Protein AF-A0A7I4XVU5-F1 (afdb_monomer_lite)

pLDDT: mean 70.01, std 24.87, range [27.97, 98.69]

Structure (mmCIF, N/CA/C/O backbone):
data_AF-A0A7I4XVU5-F1
#
_entry.id   AF-A0A7I4XVU5-F1
#
loop_
_atom_site.group_PDB
_atom_site.id
_atom_site.type_symbol
_atom_site.label_atom_id
_atom_site.label_alt_id
_atom_site.label_comp_id
_atom_site.label_asym_id
_atom_site.label_entity_id
_atom_site.label_seq_id
_atom_site.pdbx_PDB_ins_code
_atom_site.Cartn_x
_atom_site.Cartn_y
_atom_site.Cartn_z
_atom_site.occupancy
_atom_site.B_iso_or_equiv
_atom_site.auth_seq_id
_atom_site.auth_comp_id
_atom_site.auth_asym_id
_atom_site.auth_atom_id
_atom_site.pdbx_PDB_model_num
ATOM 1 N N . MET A 1 1 ? 62.962 7.520 -18.196 1.00 37.25 1 MET A N 1
ATOM 2 C CA . MET A 1 1 ? 64.037 8.355 -17.631 1.00 37.25 1 MET A CA 1
ATOM 3 C C . MET A 1 1 ? 63.350 9.643 -17.241 1.00 37.25 1 MET A C 1
ATOM 5 O O . MET A 1 1 ? 62.875 10.314 -18.140 1.00 37.25 1 MET A O 1
ATOM 9 N N . GLU A 1 2 ? 63.063 9.964 -15.989 1.00 40.59 2 GLU A N 1
ATOM 10 C CA . GLU A 1 2 ? 63.664 9.661 -14.678 1.00 40.59 2 GLU A CA 1
ATOM 11 C C . GLU A 1 2 ? 62.583 10.185 -13.684 1.00 40.59 2 GLU A C 1
ATOM 13 O O . GLU A 1 2 ? 61.967 11.211 -13.972 1.00 40.59 2 GLU A O 1
ATOM 18 N N . GLU A 1 3 ? 62.015 9.370 -12.785 1.00 42.06 3 GLU A N 1
ATOM 19 C CA . GLU A 1 3 ? 62.386 9.314 -11.348 1.00 42.06 3 GLU A CA 1
ATOM 20 C C . GLU A 1 3 ? 62.376 10.714 -10.664 1.00 42.06 3 GLU A C 1
ATOM 22 O O . GLU A 1 3 ? 62.874 11.686 -11.203 1.00 42.06 3 GLU A O 1
ATOM 27 N N . ASP A 1 4 ? 61.851 10.965 -9.464 1.00 43.41 4 ASP A N 1
ATOM 28 C CA . ASP A 1 4 ? 61.413 10.068 -8.415 1.00 43.41 4 ASP A CA 1
ATOM 29 C C . ASP A 1 4 ? 60.721 10.814 -7.255 1.00 43.41 4 ASP A C 1
ATOM 31 O O . ASP A 1 4 ? 60.744 12.035 -7.108 1.00 43.41 4 ASP A O 1
ATOM 35 N N . GLN A 1 5 ? 60.154 9.976 -6.400 1.00 45.53 5 GLN A N 1
ATOM 36 C CA . GLN A 1 5 ? 59.619 10.135 -5.051 1.00 45.53 5 GLN A CA 1
ATOM 37 C C . GLN A 1 5 ? 60.299 11.125 -4.071 1.00 45.53 5 GLN A C 1
ATOM 39 O O . GLN A 1 5 ? 61.514 11.168 -3.906 1.00 45.53 5 GLN A O 1
ATOM 44 N N . LYS A 1 6 ? 59.458 11.733 -3.219 1.00 55.31 6 LYS A N 1
ATOM 45 C CA . LYS A 1 6 ? 59.690 12.046 -1.783 1.00 55.31 6 LYS A CA 1
ATOM 46 C C . LYS A 1 6 ? 58.295 12.205 -1.155 1.00 55.31 6 LYS A C 1
ATOM 48 O O . LYS A 1 6 ? 57.572 13.107 -1.549 1.00 55.31 6 LYS A O 1
ATOM 53 N N . LYS A 1 7 ? 57.712 11.323 -0.333 1.00 50.50 7 LYS A N 1
ATOM 54 C CA . LYS A 1 7 ? 58.132 10.572 0.869 1.00 50.50 7 LYS A CA 1
ATOM 55 C C . LYS A 1 7 ? 58.662 11.463 1.999 1.00 50.50 7 LYS A C 1
ATOM 57 O O . LYS A 1 7 ? 59.757 12.000 1.880 1.00 50.50 7 LYS A O 1
ATOM 62 N N . MET A 1 8 ? 57.865 11.557 3.076 1.00 46.38 8 MET A N 1
ATOM 63 C CA . MET A 1 8 ? 58.191 11.433 4.521 1.00 46.38 8 MET A CA 1
ATOM 64 C C . MET A 1 8 ? 57.143 12.216 5.350 1.00 46.38 8 MET A C 1
ATOM 66 O O . MET A 1 8 ? 56.965 13.409 5.150 1.00 46.38 8 MET A O 1
ATOM 70 N N . ALA A 1 9 ? 56.268 11.520 6.089 1.00 43.00 9 ALA A N 1
ATOM 71 C CA . ALA A 1 9 ? 56.362 11.234 7.538 1.00 43.00 9 ALA A CA 1
ATOM 72 C C . ALA A 1 9 ? 55.744 12.371 8.393 1.00 43.00 9 ALA A C 1
ATOM 74 O O . ALA A 1 9 ? 56.263 13.473 8.425 1.00 43.00 9 ALA A O 1
ATOM 75 N N . ALA A 1 10 ? 54.517 12.236 8.907 1.00 44.56 10 ALA A N 1
ATOM 76 C CA . ALA A 1 10 ? 54.087 11.495 10.103 1.00 44.56 10 ALA A CA 1
ATOM 77 C C . ALA A 1 10 ? 54.040 12.352 11.394 1.00 44.56 10 ALA A C 1
ATOM 79 O O . ALA A 1 10 ? 55.056 12.874 11.833 1.00 44.56 10 ALA A O 1
ATOM 80 N N . LYS A 1 11 ? 52.864 12.286 12.051 1.00 39.69 11 LYS A N 1
ATOM 81 C CA . LYS A 1 11 ? 52.631 12.160 13.512 1.00 39.69 11 LYS A CA 1
ATOM 82 C C . LYS A 1 11 ? 52.180 13.399 14.332 1.00 39.69 11 LYS A C 1
ATOM 84 O O . LYS A 1 11 ? 52.970 14.265 14.666 1.00 39.69 11 LYS A O 1
ATOM 89 N N . ASN A 1 12 ? 50.887 13.351 14.695 1.00 43.44 12 ASN A N 1
ATOM 90 C CA . ASN A 1 12 ? 50.196 13.604 15.983 1.00 43.44 12 ASN A CA 1
ATOM 91 C C . ASN A 1 12 ? 50.717 14.634 17.007 1.00 43.44 12 ASN A C 1
ATOM 93 O O . ASN A 1 12 ? 51.814 14.463 17.524 1.00 43.44 12 ASN A O 1
ATOM 97 N N . GLN A 1 13 ? 49.812 15.507 17.480 1.00 40.56 13 GLN A N 1
ATOM 98 C CA . GLN A 1 13 ? 49.218 15.560 18.847 1.00 40.56 13 GLN A CA 1
ATOM 99 C C . GLN A 1 13 ? 48.282 16.792 18.924 1.00 40.56 13 GLN A C 1
ATOM 101 O O . GLN A 1 13 ? 48.615 17.846 18.399 1.00 40.56 13 GLN A O 1
ATOM 106 N N . GLU A 1 14 ? 46.986 16.630 19.218 1.00 36.94 14 GLU A N 1
ATOM 107 C CA . GLU A 1 14 ? 46.352 16.702 20.552 1.00 36.94 14 GLU A CA 1
ATOM 108 C C . GLU A 1 14 ? 46.500 18.085 21.216 1.00 36.94 14 GLU A C 1
ATOM 110 O O . GLU A 1 14 ? 47.618 18.497 21.479 1.00 36.94 14 GLU A O 1
ATOM 115 N N . GLU A 1 15 ? 45.380 18.791 21.469 1.00 37.44 15 GLU A N 1
ATOM 116 C CA . GLU A 1 15 ? 45.000 19.334 22.795 1.00 37.44 15 GLU A CA 1
ATOM 117 C C . GLU A 1 15 ? 43.914 20.456 22.729 1.00 37.44 15 GLU A C 1
ATOM 119 O O . GLU A 1 15 ? 44.120 21.538 22.194 1.00 37.44 15 GLU A O 1
ATOM 124 N N . LYS A 1 16 ? 42.747 20.153 23.331 1.00 42.22 16 LYS A N 1
ATOM 125 C CA . LYS A 1 16 ? 41.790 20.998 24.099 1.00 42.22 16 LYS A CA 1
ATOM 126 C C . LYS A 1 16 ? 41.258 22.339 23.532 1.00 42.22 16 LYS A C 1
ATOM 128 O O . LYS A 1 16 ? 41.980 23.316 23.432 1.00 42.22 16 LYS A O 1
ATOM 133 N N . ALA A 1 17 ? 39.919 22.473 23.469 1.00 43.03 17 ALA A N 1
ATOM 134 C CA . ALA A 1 17 ? 39.114 23.199 24.485 1.00 43.03 17 ALA A CA 1
ATOM 135 C C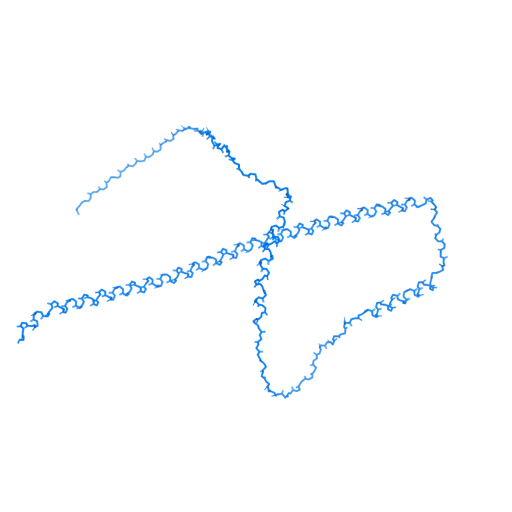 . ALA A 1 17 ? 37.677 23.590 24.028 1.00 43.03 17 ALA A C 1
ATOM 137 O O . ALA A 1 17 ? 37.495 24.435 23.165 1.00 43.03 17 ALA A O 1
ATOM 138 N N . LYS A 1 18 ? 36.687 23.044 24.759 1.00 52.19 18 LYS A N 1
ATOM 139 C CA . LYS A 1 18 ? 35.358 23.566 25.187 1.00 52.19 18 LYS A CA 1
ATOM 140 C C . LYS A 1 18 ? 34.277 24.058 24.179 1.00 52.19 18 LYS A C 1
ATOM 142 O O . LYS A 1 18 ? 34.565 24.769 23.224 1.00 52.19 18 LYS A O 1
ATOM 147 N N . PRO A 1 19 ? 32.979 23.786 24.474 1.00 47.16 19 PRO A N 1
ATOM 148 C CA . PRO A 1 19 ? 31.837 24.147 23.631 1.00 47.16 19 PRO A CA 1
ATOM 149 C C . PRO A 1 19 ? 31.295 25.556 23.940 1.00 47.16 19 PRO A C 1
ATOM 151 O O . PRO A 1 19 ? 31.133 25.929 25.105 1.00 47.16 19 PRO A O 1
ATOM 154 N N . LYS A 1 20 ? 30.926 26.324 22.907 1.00 50.25 20 LYS A N 1
ATOM 155 C CA . LYS A 1 20 ? 30.162 27.577 23.052 1.00 50.25 20 LYS A CA 1
ATOM 156 C C . LYS A 1 20 ? 28.663 27.318 22.871 1.00 50.25 20 LYS A C 1
ATOM 158 O O . LYS A 1 20 ? 28.213 26.934 21.799 1.00 50.25 20 LYS A O 1
ATOM 163 N N . LYS A 1 21 ? 27.900 27.563 23.941 1.00 52.94 21 LYS A N 1
ATOM 164 C CA . LYS A 1 21 ? 26.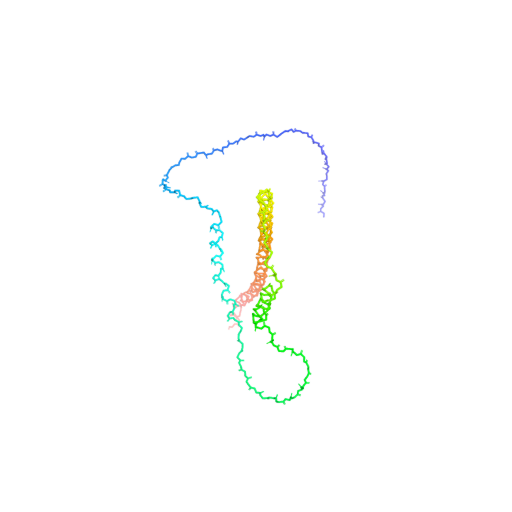438 27.740 23.943 1.00 52.94 21 LYS A CA 1
ATOM 165 C C . LYS A 1 21 ? 26.064 29.198 23.616 1.00 52.94 21 LYS A C 1
ATOM 167 O O . LYS A 1 21 ? 26.824 30.102 23.955 1.00 52.94 21 LYS A O 1
ATOM 172 N N . ARG A 1 22 ? 24.803 29.365 23.172 1.00 41.03 22 ARG A N 1
ATOM 173 C CA . ARG A 1 22 ? 23.979 30.595 23.007 1.00 41.03 22 ARG A CA 1
ATOM 174 C C . ARG A 1 22 ? 24.226 31.325 21.676 1.00 41.03 22 ARG A C 1
ATOM 176 O O . ARG A 1 22 ? 25.362 31.525 21.291 1.00 41.03 22 ARG A O 1
ATOM 183 N N . SER A 1 23 ? 23.208 31.717 20.911 1.00 38.19 23 SER A N 1
ATOM 184 C CA . SER A 1 23 ? 22.111 32.591 21.334 1.00 38.19 23 SER A CA 1
ATOM 185 C C . SER A 1 23 ? 20.917 32.559 20.369 1.00 38.19 23 SER A C 1
ATOM 187 O O . SER A 1 23 ? 21.077 32.474 19.157 1.00 38.19 23 SER A O 1
ATOM 189 N N . SER A 1 24 ? 19.739 32.711 20.963 1.00 38.72 24 SER A N 1
ATOM 190 C CA . SER A 1 24 ? 18.400 32.906 20.408 1.00 38.72 24 SER A CA 1
ATOM 191 C C . SER A 1 24 ? 18.214 34.178 19.567 1.00 38.72 24 SER A C 1
ATOM 193 O O . SER A 1 24 ? 18.708 35.240 19.948 1.00 38.72 24 SER A O 1
ATOM 195 N N . LYS A 1 25 ? 17.372 34.078 18.533 1.00 41.03 25 LYS A N 1
ATOM 196 C CA . LYS A 1 25 ? 16.423 35.097 18.026 1.00 41.03 25 LYS A CA 1
ATOM 197 C C . LYS A 1 25 ? 15.207 34.283 17.545 1.00 41.03 25 LYS A C 1
ATOM 199 O O . LYS A 1 25 ? 15.383 33.473 16.648 1.00 41.03 25 LYS A O 1
ATOM 204 N N . PHE A 1 26 ? 14.052 34.209 18.212 1.00 37.03 26 PHE A N 1
ATOM 205 C CA . PHE A 1 26 ? 13.079 35.257 18.553 1.00 37.03 26 PHE A CA 1
ATOM 206 C C . PHE A 1 26 ? 12.889 36.280 17.429 1.00 37.03 26 PHE A C 1
ATOM 208 O O . PHE A 1 26 ? 13.651 37.235 17.309 1.00 37.03 26 PHE A O 1
ATOM 215 N N . ILE A 1 27 ? 11.854 36.051 16.620 1.00 39.88 27 ILE A N 1
ATOM 216 C CA . ILE A 1 27 ? 11.105 37.102 15.936 1.00 39.88 27 ILE A CA 1
ATOM 217 C C . ILE A 1 27 ? 9.647 36.867 16.319 1.00 39.88 27 ILE A C 1
ATOM 219 O O . ILE A 1 27 ? 9.042 35.866 15.939 1.00 39.88 27 ILE A O 1
ATOM 223 N N . GLU A 1 28 ? 9.141 37.772 17.144 1.00 27.97 28 GLU A N 1
ATOM 224 C CA . GLU A 1 28 ? 7.759 37.855 17.584 1.00 27.97 28 GLU A CA 1
ATOM 225 C C . GLU A 1 28 ? 7.066 38.975 16.791 1.00 27.97 28 GLU A C 1
ATOM 227 O O . GLU A 1 28 ? 7.541 40.105 16.760 1.00 27.97 28 GLU A O 1
ATOM 232 N N . SER A 1 29 ? 5.984 38.577 16.118 1.00 37.97 29 SER A N 1
ATOM 233 C CA . SER A 1 29 ? 4.694 39.247 15.884 1.00 37.97 29 SER A CA 1
ATOM 234 C C . SER A 1 29 ? 4.587 40.732 15.507 1.00 37.97 29 SER A C 1
ATOM 236 O O . SER A 1 29 ? 5.056 41.627 16.197 1.00 37.97 29 SER A O 1
ATOM 238 N N . THR A 1 30 ? 3.722 41.002 14.521 1.00 33.50 30 THR A N 1
ATOM 239 C CA . THR A 1 30 ? 2.413 41.693 14.693 1.00 33.50 30 THR A CA 1
ATOM 240 C C . THR A 1 30 ? 1.636 41.616 13.361 1.00 33.50 30 THR A C 1
ATOM 242 O O . THR A 1 30 ? 2.202 41.892 12.312 1.00 33.50 30 THR A O 1
ATOM 245 N N . SER A 1 31 ? 0.499 40.901 13.308 1.00 39.53 31 SER A N 1
ATOM 246 C CA . SER A 1 31 ? -0.904 41.360 13.493 1.00 39.53 31 SER A CA 1
ATOM 247 C C . SER A 1 31 ? -1.444 42.130 12.259 1.00 39.53 31 SER A C 1
ATOM 249 O O . SER A 1 31 ? -0.707 42.859 11.620 1.00 39.53 31 SER A O 1
ATOM 251 N N . ALA A 1 32 ? -2.688 42.027 11.781 1.00 33.38 32 ALA A N 1
ATOM 252 C CA . ALA A 1 32 ? -3.920 41.438 12.281 1.00 33.38 32 ALA A CA 1
ATOM 253 C C . ALA A 1 32 ? -4.902 41.208 11.107 1.00 33.38 32 ALA A C 1
ATOM 255 O O . ALA A 1 32 ? -5.059 42.075 10.252 1.00 33.38 32 ALA A O 1
ATOM 256 N N . ALA A 1 33 ? -5.656 40.107 11.124 1.00 32.72 33 ALA A N 1
ATOM 257 C CA . ALA A 1 33 ? -6.954 40.028 10.455 1.00 32.72 33 ALA A CA 1
ATOM 258 C C . ALA A 1 33 ? -7.914 39.233 11.347 1.00 32.72 33 ALA A C 1
ATOM 260 O O . ALA A 1 33 ? -7.830 38.014 11.472 1.00 32.72 33 ALA A O 1
ATOM 261 N N . LYS A 1 34 ? -8.800 39.972 12.017 1.00 46.31 34 LYS A N 1
ATOM 262 C CA . LYS A 1 34 ? -9.917 39.464 12.816 1.00 46.31 34 LYS A CA 1
ATOM 263 C C . LYS A 1 34 ? -10.831 38.590 11.955 1.00 46.31 34 LYS A C 1
ATOM 265 O O . LYS A 1 34 ? -11.438 39.121 11.030 1.00 46.31 34 LYS A O 1
ATOM 270 N N . ARG A 1 35 ? -11.050 37.332 12.348 1.00 37.22 35 ARG A N 1
ATOM 271 C CA . ARG A 1 35 ? -12.376 36.692 12.299 1.00 37.22 35 ARG A CA 1
ATOM 272 C C . ARG A 1 35 ? -12.551 35.787 13.513 1.00 37.22 35 ARG A C 1
ATOM 274 O O . ARG A 1 35 ? -11.931 34.742 13.640 1.00 37.22 35 ARG A O 1
ATOM 281 N N . THR A 1 36 ? -13.399 36.260 14.408 1.00 40.44 36 THR A N 1
ATOM 282 C CA . THR A 1 36 ? -14.110 35.512 15.436 1.00 40.44 36 THR A CA 1
ATOM 283 C C . THR A 1 36 ? -14.983 34.440 14.787 1.00 40.44 36 THR A C 1
ATOM 285 O O . THR A 1 36 ? -15.871 34.784 14.010 1.00 40.44 36 THR A O 1
ATOM 288 N N . ARG A 1 37 ? -14.782 33.170 15.143 1.00 37.28 37 ARG A N 1
ATOM 289 C CA . ARG A 1 37 ? -15.872 32.259 15.523 1.00 37.28 37 ARG A CA 1
ATOM 290 C C . ARG A 1 37 ? -15.273 31.017 16.173 1.00 37.28 37 ARG A C 1
ATOM 292 O O . ARG A 1 37 ? -14.399 30.379 15.599 1.00 37.28 37 ARG A O 1
ATOM 299 N N . GLU A 1 38 ? -15.721 30.748 17.388 1.00 48.34 38 GLU A N 1
ATOM 300 C CA . GLU A 1 38 ? -15.476 29.509 18.110 1.00 48.34 38 GLU A CA 1
ATOM 301 C C . GLU A 1 38 ? -15.948 28.322 17.268 1.00 48.34 38 GLU A C 1
ATOM 303 O O . GLU A 1 38 ? -17.069 28.356 16.764 1.00 48.34 38 GLU A O 1
ATOM 308 N N . ASP A 1 39 ? -15.116 27.292 17.133 1.00 40.78 39 ASP A N 1
ATOM 309 C CA . ASP A 1 39 ? -15.611 25.920 17.184 1.00 40.78 39 ASP A CA 1
ATOM 310 C C . ASP A 1 39 ? -14.461 24.969 17.535 1.00 40.78 39 ASP A C 1
ATOM 312 O O . ASP A 1 39 ? -13.401 24.974 16.901 1.00 40.78 39 ASP A O 1
ATOM 316 N N . GLY A 1 40 ? -14.659 24.180 18.587 1.00 41.94 40 GLY A N 1
ATOM 317 C CA . GLY A 1 40 ? -13.724 23.168 19.065 1.00 41.94 40 GLY A CA 1
ATOM 318 C C . GLY A 1 40 ? -13.700 21.972 18.120 1.00 41.94 40 GLY A C 1
ATOM 319 O O . GLY A 1 40 ? -14.243 20.915 18.433 1.00 41.94 40 GLY A O 1
ATOM 320 N N . GLY A 1 41 ? -13.071 22.143 16.957 1.00 40.91 41 GLY A N 1
ATOM 321 C CA . GLY A 1 41 ? -12.920 21.107 15.942 1.00 40.91 41 GLY A CA 1
ATOM 322 C C . GLY A 1 41 ? -12.074 19.941 16.450 1.00 40.91 41 GLY A C 1
ATOM 323 O O . GLY A 1 41 ? -10.846 19.992 16.440 1.00 40.91 41 GLY A O 1
ATOM 324 N N . ASN A 1 42 ? -12.750 18.884 16.894 1.00 53.38 42 ASN A N 1
ATOM 325 C CA . ASN A 1 42 ? -12.155 17.618 17.300 1.00 53.38 42 ASN A CA 1
ATOM 326 C C . ASN A 1 42 ? -11.313 17.035 16.135 1.00 53.38 42 ASN A C 1
ATOM 328 O O . ASN A 1 42 ? -11.857 16.861 15.038 1.00 53.38 42 ASN A O 1
ATOM 332 N N . PRO A 1 43 ? -10.020 16.700 16.327 1.00 52.03 43 PRO A N 1
ATOM 333 C CA . PRO A 1 43 ? -9.134 16.193 15.266 1.00 52.03 43 PRO A CA 1
ATOM 334 C C . PRO A 1 43 ? -9.640 14.919 14.561 1.00 52.03 43 PRO A C 1
ATOM 336 O O . PRO A 1 43 ? -9.197 14.609 13.455 1.00 52.03 43 PRO A O 1
ATOM 339 N N . LEU A 1 44 ? -10.620 14.220 15.143 1.00 55.56 44 LEU A N 1
ATOM 340 C CA . LEU A 1 44 ? -11.279 13.056 14.543 1.00 55.56 44 LEU A CA 1
ATOM 341 C C . LEU A 1 44 ? -12.148 13.385 13.313 1.00 55.56 44 LEU A C 1
ATOM 343 O O . LEU A 1 44 ? -12.278 12.541 12.427 1.00 55.56 44 LEU A O 1
ATOM 347 N N . GLN A 1 45 ? -12.705 14.598 13.192 1.00 52.03 45 GLN A N 1
ATOM 348 C CA . GLN A 1 45 ? -13.539 14.948 12.027 1.00 52.03 45 GLN A CA 1
ATOM 349 C C . GLN A 1 45 ? -12.730 15.099 10.732 1.00 52.03 45 GLN A C 1
ATOM 351 O O . GLN A 1 45 ? -13.236 14.803 9.650 1.00 52.03 45 GLN A O 1
ATOM 356 N N . LEU A 1 46 ? -11.467 15.523 10.825 1.00 54.12 46 LEU A N 1
ATOM 357 C CA . LEU A 1 46 ? -10.606 15.672 9.649 1.00 54.12 46 LEU A CA 1
ATOM 358 C C . LEU A 1 46 ? -10.152 14.313 9.093 1.00 54.12 46 LEU A C 1
ATOM 360 O O . LEU A 1 46 ? -9.982 14.187 7.883 1.00 54.12 46 LEU A O 1
ATOM 364 N N . GLN A 1 47 ? -10.021 13.285 9.940 1.00 55.66 47 GLN A N 1
ATOM 365 C CA . GLN A 1 47 ? -9.673 11.931 9.491 1.00 55.66 47 GLN A CA 1
ATOM 366 C C . GLN A 1 47 ? -10.843 11.211 8.809 1.00 55.66 47 GLN A C 1
ATOM 368 O O . GLN A 1 47 ? -10.630 10.542 7.799 1.00 55.66 47 GLN A O 1
ATOM 373 N N . LEU A 1 48 ? -12.079 11.395 9.291 1.00 53.03 48 LEU A N 1
ATOM 374 C CA . LEU A 1 48 ? -13.269 10.801 8.665 1.00 53.03 48 LEU A CA 1
ATOM 375 C C . LEU A 1 48 ? -13.517 11.353 7.255 1.00 53.03 48 LEU A C 1
ATOM 377 O O . LEU A 1 48 ? -13.826 10.594 6.339 1.00 53.03 48 LEU A O 1
ATOM 381 N N . ARG A 1 49 ? -13.270 12.651 7.045 1.00 50.00 49 ARG A N 1
ATOM 382 C CA . ARG A 1 49 ? -13.429 13.283 5.727 1.00 50.00 49 ARG A CA 1
ATOM 383 C C . ARG A 1 49 ? -12.424 12.773 4.688 1.00 50.00 49 ARG A C 1
ATOM 385 O O . ARG A 1 49 ? -12.754 12.700 3.510 1.00 50.00 49 ARG A O 1
ATOM 392 N N . SER A 1 50 ? -11.219 12.386 5.110 1.00 52.16 50 SER A N 1
ATOM 393 C CA . SER A 1 50 ? -10.243 11.737 4.220 1.00 52.16 50 SER A CA 1
ATOM 394 C C . SER A 1 50 ? -10.639 10.304 3.851 1.00 52.16 50 SER A C 1
ATOM 396 O O . SER A 1 50 ? -10.277 9.837 2.772 1.00 52.16 50 SER A O 1
ATOM 398 N N . LEU A 1 51 ? -11.406 9.612 4.702 1.00 47.12 51 LEU A N 1
ATOM 399 C CA . LEU A 1 51 ? -11.918 8.271 4.406 1.00 47.12 51 LEU A CA 1
ATOM 400 C C . LEU A 1 51 ? -13.032 8.300 3.345 1.00 47.12 51 LEU A C 1
ATOM 402 O O . LEU A 1 51 ? -13.053 7.449 2.456 1.00 47.12 51 LEU A O 1
ATOM 406 N N . GLU A 1 52 ? -13.912 9.303 3.392 1.00 48.12 52 GLU A N 1
ATOM 407 C CA . GLU A 1 52 ? -15.013 9.469 2.426 1.00 48.12 52 GLU A CA 1
ATOM 408 C C . GLU A 1 52 ? -14.508 9.767 1.005 1.00 48.12 52 GLU A C 1
ATOM 410 O O . GLU A 1 52 ? -15.078 9.287 0.027 1.00 48.12 52 GLU A O 1
ATOM 415 N N . VAL A 1 53 ? -13.384 10.481 0.871 1.00 52.19 53 VAL A N 1
ATOM 416 C CA . VAL A 1 53 ? -12.757 10.746 -0.439 1.00 52.19 53 VAL A CA 1
ATOM 417 C C . VAL A 1 53 ? -12.122 9.479 -1.039 1.00 52.19 53 VAL A C 1
ATOM 419 O O . VAL A 1 53 ? -12.005 9.369 -2.257 1.00 52.19 53 VAL A O 1
ATOM 422 N N . SER A 1 54 ? -11.772 8.485 -0.214 1.00 48.16 54 SER A N 1
ATOM 423 C CA . SER A 1 54 ? -11.191 7.211 -0.668 1.00 48.16 54 SER A CA 1
ATOM 424 C C . SER A 1 54 ? -12.248 6.159 -1.052 1.00 48.16 54 SER A C 1
ATOM 426 O O . SER A 1 54 ? -12.005 5.317 -1.919 1.00 48.16 54 SER A O 1
ATOM 428 N N . GLN A 1 55 ? -13.461 6.229 -0.483 1.00 47.59 55 GLN A N 1
ATOM 429 C CA . GLN A 1 55 ? -14.551 5.296 -0.810 1.00 47.59 55 GLN A CA 1
ATOM 430 C C . GLN A 1 55 ? -15.059 5.420 -2.256 1.00 47.59 55 GLN A C 1
ATOM 432 O O . GLN A 1 55 ? -15.433 4.407 -2.844 1.00 47.59 55 GLN A O 1
ATOM 437 N N . GLY A 1 56 ? -14.969 6.601 -2.878 1.00 40.66 56 GLY A N 1
ATOM 438 C CA . GLY A 1 56 ? -15.344 6.789 -4.288 1.00 40.66 56 GLY A CA 1
ATOM 439 C C . GLY A 1 56 ? -14.438 6.072 -5.306 1.00 40.66 56 GLY A C 1
ATOM 440 O O . GLY A 1 56 ? -14.778 6.004 -6.483 1.00 40.66 56 GLY A O 1
ATOM 441 N N . SER A 1 57 ? -13.290 5.529 -4.882 1.00 48.00 57 SER A N 1
ATOM 442 C CA . SER A 1 57 ? -12.324 4.849 -5.764 1.00 48.00 57 SER A CA 1
ATOM 443 C C . SER A 1 57 ? -12.535 3.325 -5.839 1.00 48.00 57 SER A C 1
ATOM 445 O O . SER A 1 57 ? -12.175 2.678 -6.822 1.00 48.00 57 SER A O 1
ATOM 447 N N . LEU A 1 58 ? -13.168 2.726 -4.823 1.00 47.50 58 LEU A N 1
ATOM 448 C CA . LEU A 1 58 ? -13.307 1.266 -4.698 1.00 47.50 58 LEU A CA 1
ATOM 449 C C . LEU A 1 58 ? -14.483 0.680 -5.494 1.00 47.50 58 LEU A C 1
ATOM 451 O O . LEU A 1 58 ? -14.463 -0.498 -5.853 1.00 47.50 58 LEU A O 1
ATOM 455 N N . GLU A 1 59 ? -15.476 1.498 -5.843 1.00 46.47 59 GLU A N 1
ATOM 456 C CA . GLU A 1 59 ? -16.646 1.076 -6.627 1.00 46.47 59 GLU A CA 1
ATOM 457 C C . GLU A 1 59 ? -16.291 0.729 -8.087 1.00 46.47 59 GLU A C 1
ATOM 459 O O . GLU A 1 59 ? -17.000 -0.040 -8.740 1.00 46.47 59 GLU A O 1
ATOM 464 N N . GLY A 1 60 ? -15.151 1.220 -8.591 1.00 44.69 60 GLY A N 1
ATOM 465 C CA . GLY A 1 60 ? -14.648 0.917 -9.933 1.00 44.69 60 GLY A CA 1
ATOM 466 C C . GLY A 1 60 ? -14.027 -0.477 -10.087 1.00 44.69 60 GLY A C 1
ATOM 467 O O . GLY A 1 60 ? -13.980 -0.999 -11.200 1.00 44.69 60 GLY A O 1
ATOM 468 N N . LEU A 1 61 ? -13.586 -1.117 -8.995 1.00 41.97 61 LEU A N 1
ATOM 469 C CA . LEU A 1 61 ? -12.827 -2.374 -9.068 1.00 41.97 61 LEU A CA 1
ATOM 470 C C . LEU A 1 61 ? -13.708 -3.637 -9.090 1.00 41.97 61 LEU A C 1
ATOM 472 O O . LEU A 1 61 ? -13.255 -4.700 -9.506 1.00 41.97 61 LEU A O 1
ATOM 476 N N . LEU A 1 62 ? -14.976 -3.532 -8.678 1.00 46.00 62 LEU A N 1
ATOM 477 C CA . LEU A 1 62 ? -15.909 -4.669 -8.612 1.00 46.00 62 LEU A CA 1
ATOM 478 C C . LEU A 1 62 ? -16.741 -4.868 -9.893 1.00 46.00 62 LEU A C 1
ATOM 480 O O . LEU A 1 62 ? -17.529 -5.807 -9.971 1.00 46.00 62 LEU A O 1
ATOM 484 N N . ARG A 1 63 ? -16.562 -4.024 -10.921 1.00 46.12 63 ARG A N 1
ATOM 485 C CA . ARG A 1 63 ? -17.358 -4.056 -12.166 1.00 46.12 63 ARG A CA 1
ATOM 486 C C . ARG A 1 63 ? -16.661 -4.750 -13.351 1.00 46.12 63 ARG A C 1
ATOM 488 O O . ARG A 1 63 ? -17.138 -4.664 -14.476 1.00 46.12 63 ARG A O 1
ATOM 495 N N . ALA A 1 64 ? -15.555 -5.459 -13.127 1.00 42.81 64 ALA A N 1
ATOM 496 C CA . ALA A 1 64 ? -14.788 -6.106 -14.196 1.00 42.81 64 ALA A CA 1
ATOM 497 C C . ALA A 1 64 ? -14.633 -7.621 -13.983 1.00 42.81 64 ALA A C 1
ATOM 499 O O . ALA A 1 64 ? -13.519 -8.128 -13.880 1.00 42.81 64 ALA A O 1
ATOM 500 N N . ARG A 1 65 ? -15.746 -8.368 -13.919 1.00 38.62 65 ARG A N 1
ATOM 501 C CA . ARG A 1 65 ? -15.719 -9.820 -14.173 1.00 38.62 65 ARG A CA 1
ATOM 502 C C . ARG A 1 65 ? -17.099 -10.380 -14.536 1.00 38.62 65 ARG A C 1
ATOM 504 O O . ARG A 1 65 ? -17.809 -10.890 -13.684 1.00 38.62 65 ARG A O 1
ATOM 511 N N . ASN A 1 66 ? -17.442 -10.309 -15.817 1.00 40.69 66 ASN A N 1
ATOM 512 C CA . ASN A 1 66 ? -18.429 -11.182 -16.455 1.00 40.69 66 ASN A CA 1
ATOM 513 C C . ASN A 1 66 ? -17.824 -11.667 -17.777 1.00 40.69 66 ASN A C 1
ATOM 515 O O . ASN A 1 66 ? -17.464 -10.821 -18.595 1.00 40.69 66 ASN A O 1
ATOM 519 N N . PRO A 1 67 ? -17.712 -12.982 -18.009 1.00 45.34 67 PRO A N 1
ATOM 520 C CA . PRO A 1 67 ? -17.721 -13.533 -19.349 1.00 45.34 67 PRO A CA 1
ATOM 521 C C . PRO A 1 67 ? -19.075 -14.195 -19.640 1.00 45.34 67 PRO A C 1
ATOM 523 O O . PRO A 1 67 ? -19.662 -14.860 -18.787 1.00 45.34 67 PRO A O 1
ATOM 526 N N . GLU A 1 68 ? -19.547 -13.936 -20.852 1.00 39.84 68 GLU A N 1
ATOM 527 C CA . GLU A 1 68 ? -20.815 -14.349 -21.444 1.00 39.84 68 GLU A CA 1
ATOM 528 C C . GLU A 1 68 ? -20.991 -15.872 -21.553 1.00 39.84 68 GLU A C 1
ATOM 530 O O . GLU A 1 68 ? -20.038 -16.652 -21.579 1.00 39.84 68 GLU A O 1
ATOM 535 N N . GLU A 1 69 ? -22.263 -16.256 -21.625 1.00 40.84 69 GLU A N 1
ATOM 536 C CA . GLU A 1 69 ? -22.793 -17.588 -21.887 1.00 40.84 69 GLU A CA 1
ATOM 537 C C . GLU A 1 69 ? -22.404 -18.093 -23.286 1.00 40.84 69 GLU A C 1
ATOM 539 O O . GLU A 1 69 ? -22.538 -17.366 -24.268 1.00 40.84 69 GLU A O 1
ATOM 544 N N . ASP A 1 70 ? -22.049 -19.376 -23.405 1.00 37.88 70 ASP A N 1
ATOM 545 C CA . ASP A 1 70 ? -22.292 -20.117 -24.645 1.00 37.88 70 ASP A CA 1
ATOM 546 C C . ASP A 1 70 ? -22.741 -21.553 -24.326 1.00 37.88 70 ASP A C 1
ATOM 548 O O . ASP A 1 70 ? -22.122 -22.294 -23.555 1.00 37.88 70 ASP A O 1
ATOM 552 N N . HIS A 1 71 ? -23.892 -21.926 -24.878 1.00 40.97 71 HIS A N 1
ATOM 553 C CA . HIS A 1 71 ? -24.552 -23.209 -24.672 1.00 40.97 71 HIS A CA 1
ATOM 554 C C . HIS A 1 71 ? -24.036 -24.247 -25.671 1.00 40.97 71 HIS A C 1
ATOM 556 O O . HIS A 1 71 ? -24.125 -24.016 -26.874 1.00 40.97 71 HIS A O 1
ATOM 562 N N . ARG A 1 72 ? -23.696 -25.465 -25.212 1.00 39.59 72 ARG A N 1
ATOM 563 C CA . ARG A 1 72 ? -24.042 -26.717 -25.927 1.00 39.59 72 ARG A CA 1
ATOM 564 C C . ARG A 1 72 ? -23.824 -27.994 -25.098 1.00 39.59 72 ARG A C 1
ATOM 566 O O . ARG A 1 72 ? -22.710 -28.397 -24.807 1.00 39.59 72 ARG A O 1
ATOM 573 N N . VAL A 1 73 ? -24.959 -28.619 -24.773 1.00 40.44 73 VAL A N 1
ATOM 574 C CA . VAL A 1 73 ? -25.302 -30.056 -24.860 1.00 40.44 73 VAL A CA 1
ATOM 575 C C . VAL A 1 73 ? -24.194 -31.093 -24.597 1.00 40.44 73 VAL A C 1
ATOM 577 O O . VAL A 1 73 ? -23.348 -31.348 -25.446 1.00 40.44 73 VAL A O 1
ATOM 580 N N . GLY A 1 74 ? -24.348 -31.846 -23.502 1.00 34.22 74 GLY A N 1
ATOM 581 C CA . GLY A 1 74 ? -23.647 -33.113 -23.273 1.00 34.22 74 GLY A CA 1
ATOM 582 C C . GLY A 1 74 ? -24.180 -33.864 -22.051 1.00 34.22 74 GLY A C 1
ATOM 583 O O . GLY A 1 74 ? -23.734 -33.641 -20.933 1.00 34.22 74 GLY A O 1
ATOM 584 N N . LYS A 1 75 ? -25.160 -34.751 -22.261 1.00 42.62 75 LYS A N 1
ATOM 585 C CA . LYS A 1 75 ? -25.606 -35.758 -21.282 1.00 42.62 75 LYS A CA 1
ATOM 586 C C . LYS A 1 75 ? -24.467 -36.744 -20.999 1.00 42.62 75 LYS A C 1
ATOM 588 O O . LYS A 1 75 ? -24.064 -37.408 -21.941 1.00 42.62 75 LYS A O 1
ATOM 593 N N . THR A 1 76 ? -24.122 -36.967 -19.728 1.00 38.59 76 THR A N 1
ATOM 594 C CA . THR A 1 76 ? -23.923 -38.316 -19.150 1.00 38.59 76 THR A CA 1
ATOM 595 C C . THR A 1 76 ? -23.893 -38.271 -17.618 1.00 38.59 76 THR A C 1
ATOM 597 O O . THR A 1 76 ? -23.011 -37.682 -17.008 1.00 38.59 76 THR A O 1
ATOM 600 N N . ARG A 1 77 ? -24.900 -38.932 -17.042 1.00 40.19 77 ARG A N 1
ATOM 601 C CA . ARG A 1 77 ? -24.960 -39.684 -15.779 1.00 40.19 77 ARG A CA 1
ATOM 602 C C . ARG A 1 77 ? -23.635 -39.888 -15.015 1.00 40.19 77 ARG A C 1
ATOM 604 O O . ARG A 1 77 ? -22.749 -40.567 -15.517 1.00 40.19 77 ARG A O 1
ATOM 611 N N . SER A 1 78 ? -23.609 -39.477 -13.746 1.00 35.19 78 SER A N 1
ATOM 612 C CA . SER A 1 78 ? -23.042 -40.280 -12.651 1.00 35.19 78 SER A CA 1
ATOM 613 C C . SER A 1 78 ? -23.683 -39.864 -11.328 1.00 35.19 78 SER A C 1
ATOM 615 O O . SER A 1 78 ? -23.663 -38.696 -10.951 1.00 35.19 78 SER A O 1
ATOM 617 N N . GLU A 1 79 ? -24.305 -40.836 -10.671 1.00 40.34 79 GLU A N 1
ATOM 618 C CA . GLU A 1 79 ? -24.984 -40.726 -9.384 1.00 40.34 79 GLU A CA 1
ATOM 619 C C . GLU A 1 79 ? -23.977 -40.792 -8.222 1.00 40.34 79 GLU A C 1
ATOM 621 O O . GLU A 1 79 ? -22.977 -41.498 -8.318 1.00 40.34 79 GLU A O 1
ATOM 626 N N . HIS A 1 80 ? -24.336 -40.112 -7.124 1.00 37.09 80 HIS A N 1
ATOM 627 C CA . HIS A 1 80 ? -23.842 -40.248 -5.740 1.00 37.09 80 HIS A CA 1
ATOM 628 C C . HIS A 1 80 ? -22.378 -39.814 -5.490 1.00 37.09 80 HIS A C 1
ATOM 630 O O . HIS A 1 80 ? -21.454 -40.282 -6.129 1.00 37.09 80 HIS A O 1
ATOM 636 N N . SER A 1 81 ? -22.063 -38.909 -4.559 1.00 36.88 81 SER A N 1
ATOM 637 C CA . SER A 1 81 ? -22.563 -38.828 -3.183 1.00 36.88 81 SER A CA 1
ATOM 638 C C . SER A 1 81 ? -22.279 -37.463 -2.527 1.00 36.88 81 SER A C 1
ATOM 640 O O . SER A 1 81 ? -21.144 -36.994 -2.558 1.00 36.88 81 SER A O 1
ATOM 642 N N . GLY A 1 82 ? -23.269 -36.918 -1.808 1.00 34.94 82 GLY A N 1
ATOM 643 C CA . GLY A 1 82 ? -23.011 -36.315 -0.493 1.00 34.94 82 GLY A CA 1
ATOM 644 C C . GLY A 1 82 ? -22.905 -34.792 -0.358 1.00 34.94 82 GLY A C 1
ATOM 645 O O . GLY A 1 82 ? -22.056 -34.336 0.398 1.00 34.94 82 GLY A O 1
ATOM 646 N N . GLN A 1 83 ? -23.775 -34.000 -0.989 1.00 37.03 83 GLN A N 1
ATOM 647 C CA . GLN A 1 83 ? -24.116 -32.674 -0.446 1.00 37.03 83 GLN A CA 1
ATOM 648 C C . GLN A 1 83 ? -25.416 -32.791 0.361 1.00 37.03 83 GLN A C 1
ATOM 650 O O . GLN A 1 83 ? -26.425 -33.202 -0.217 1.00 37.03 83 GLN A O 1
ATOM 655 N N . PRO A 1 84 ? -25.446 -32.449 1.663 1.00 46.09 84 PRO A N 1
ATOM 656 C CA . PRO A 1 84 ? -26.716 -32.247 2.339 1.00 46.09 84 PRO A CA 1
ATOM 657 C C . PRO A 1 84 ? -27.370 -30.968 1.786 1.00 46.09 84 PRO A C 1
ATOM 659 O O . PRO A 1 84 ? -26.678 -29.961 1.590 1.00 46.09 84 PRO A O 1
ATOM 662 N N . PRO A 1 85 ? -28.681 -30.989 1.494 1.00 43.03 85 PRO A N 1
ATOM 663 C CA . PRO A 1 85 ? -29.394 -29.804 1.059 1.00 43.03 85 PRO A CA 1
ATOM 664 C C . PRO A 1 85 ? -29.518 -28.815 2.219 1.00 43.03 85 PRO A C 1
ATOM 666 O O . PRO A 1 85 ? -29.542 -29.180 3.392 1.00 43.03 85 PRO A O 1
ATOM 669 N N . ALA A 1 86 ? -29.588 -27.543 1.850 1.00 51.75 86 ALA A N 1
ATOM 670 C CA . ALA A 1 86 ? -29.769 -26.409 2.733 1.00 51.75 86 ALA A CA 1
ATOM 671 C C . ALA A 1 86 ? -31.050 -26.528 3.585 1.00 51.75 86 ALA A C 1
ATOM 673 O O . ALA A 1 86 ? -32.114 -26.067 3.183 1.00 51.75 86 ALA A O 1
ATOM 674 N N . GLU A 1 87 ? -30.934 -27.084 4.786 1.00 49.16 87 GLU A N 1
ATOM 675 C CA . GLU A 1 87 ? -31.955 -27.023 5.834 1.00 49.16 87 GLU A CA 1
ATOM 676 C C . GLU A 1 87 ? -31.388 -26.304 7.056 1.00 49.16 87 GLU A C 1
ATOM 678 O O . GLU A 1 87 ? -31.097 -26.930 8.060 1.00 49.16 87 GLU A O 1
ATOM 683 N N . ASP A 1 88 ? -31.191 -24.988 6.981 1.00 44.66 88 ASP A N 1
ATOM 684 C CA . ASP A 1 88 ? -31.017 -24.180 8.204 1.00 44.66 88 ASP A CA 1
ATOM 685 C C . ASP A 1 88 ? -31.401 -22.706 8.004 1.00 44.66 88 ASP A C 1
ATOM 687 O O . ASP A 1 88 ? -30.959 -21.7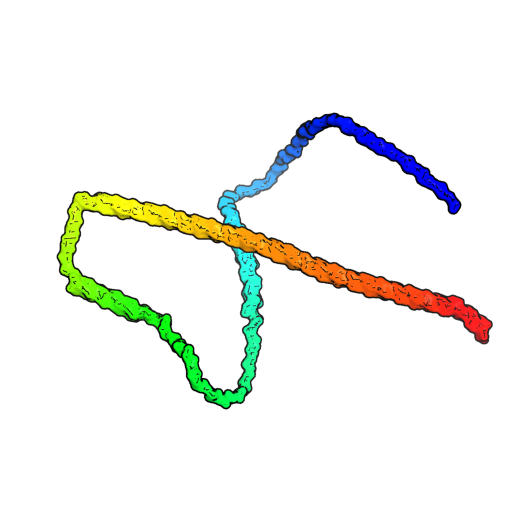95 8.704 1.00 44.66 88 ASP A O 1
ATOM 691 N N . ARG A 1 89 ? -32.296 -22.440 7.047 1.00 50.56 89 ARG A N 1
ATOM 692 C CA . ARG A 1 89 ? -32.997 -21.157 6.991 1.00 50.56 89 ARG A CA 1
ATOM 693 C C . ARG A 1 89 ? -34.257 -21.273 7.847 1.00 50.56 89 ARG A C 1
ATOM 695 O O . ARG A 1 89 ? -35.230 -21.894 7.438 1.00 50.56 89 ARG A O 1
ATOM 702 N N . TYR A 1 90 ? -34.202 -20.632 9.016 1.00 52.91 90 TYR A N 1
ATOM 703 C CA . TYR A 1 90 ? -35.298 -20.358 9.959 1.00 52.91 90 TYR A CA 1
ATOM 704 C C . TYR A 1 90 ? -35.634 -21.466 10.974 1.00 52.91 90 TYR A C 1
ATOM 706 O O . TYR A 1 90 ? -36.740 -21.996 11.028 1.00 52.91 90 TYR A O 1
ATOM 714 N N . SER A 1 91 ? -34.705 -21.714 11.904 1.00 60.16 91 SER A N 1
ATOM 715 C CA . SER A 1 91 ? -34.961 -22.458 13.150 1.00 60.16 91 SER A CA 1
ATOM 716 C C . SER A 1 91 ? -35.827 -21.699 14.175 1.00 60.16 91 SER A C 1
ATOM 718 O O . SER A 1 91 ? -36.077 -22.230 15.260 1.00 60.16 91 SER A O 1
ATOM 720 N N . TYR A 1 92 ? -36.345 -20.508 13.835 1.00 56.66 92 TYR A N 1
ATOM 721 C CA . TYR A 1 92 ? -37.268 -19.731 14.674 1.00 56.66 92 TYR A CA 1
ATOM 722 C C . TYR A 1 92 ? -38.437 -20.584 15.172 1.00 56.66 92 TYR A C 1
ATOM 724 O O . TYR A 1 92 ? -38.704 -20.586 16.365 1.00 56.66 92 TYR A O 1
ATOM 732 N N . GLY A 1 93 ? -39.030 -21.430 14.323 1.00 63.38 93 GLY A N 1
ATOM 733 C CA . GLY A 1 93 ? -40.129 -22.307 14.743 1.00 63.38 93 GLY A CA 1
ATOM 734 C C . GLY A 1 93 ? -39.739 -23.361 15.792 1.00 63.38 93 GLY A C 1
ATOM 735 O O . GLY A 1 93 ? -40.561 -23.724 16.630 1.00 63.38 93 GLY A O 1
ATOM 736 N N . LYS A 1 94 ? -38.485 -23.844 15.801 1.00 69.88 94 LYS A N 1
ATOM 737 C CA . LYS A 1 94 ? -37.992 -24.781 16.833 1.00 69.88 94 LYS A CA 1
ATOM 738 C C . LYS A 1 94 ? -37.717 -24.055 18.152 1.00 69.88 94 LYS A C 1
ATOM 740 O O . LYS A 1 94 ? -38.013 -24.601 19.211 1.00 69.88 94 LYS A O 1
ATOM 745 N N . ILE A 1 95 ? -37.188 -22.833 18.085 1.00 72.25 95 ILE A N 1
ATOM 746 C CA . ILE A 1 95 ? -36.910 -21.996 19.259 1.00 72.25 95 ILE A CA 1
ATOM 747 C C . ILE A 1 95 ? -38.222 -21.505 19.880 1.00 72.25 95 ILE A C 1
ATOM 749 O O . ILE A 1 95 ? -38.421 -21.662 21.077 1.00 72.25 95 ILE A O 1
ATOM 753 N N . GLU A 1 96 ? -39.155 -21.005 19.073 1.00 72.06 96 GLU A N 1
ATOM 754 C CA . GLU A 1 96 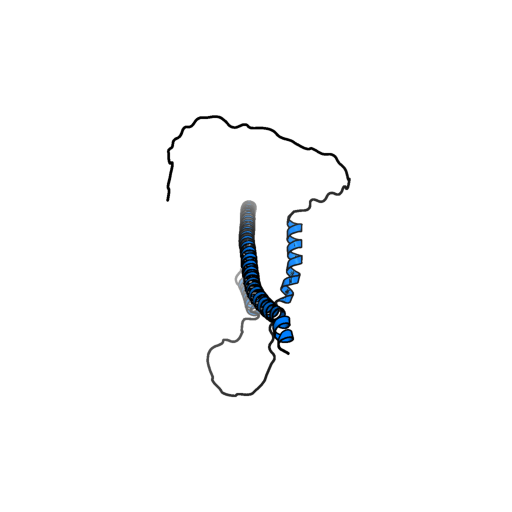? -40.487 -20.574 19.509 1.00 72.06 96 GLU A CA 1
ATOM 755 C C . GLU A 1 96 ? -41.270 -21.724 20.141 1.00 72.06 96 GLU A C 1
ATOM 757 O O . GLU A 1 96 ? -41.847 -21.558 21.216 1.00 72.06 96 GLU A O 1
ATOM 762 N N . LYS A 1 97 ? -41.235 -22.915 19.528 1.00 77.88 97 LYS A N 1
ATOM 763 C CA . LYS A 1 97 ? -41.874 -24.107 20.092 1.00 77.88 97 LYS A CA 1
ATOM 764 C C . LYS A 1 97 ? -41.215 -24.545 21.400 1.00 77.88 97 LYS A C 1
ATOM 766 O O . LYS A 1 97 ? -41.922 -24.817 22.362 1.00 77.88 97 LYS A O 1
ATOM 771 N N . SER A 1 98 ? -39.883 -24.534 21.469 1.00 80.19 98 SER A N 1
ATOM 772 C CA . SER A 1 98 ? -39.135 -24.844 22.695 1.00 80.19 98 SER A CA 1
ATOM 773 C C . SER A 1 98 ? -39.454 -23.863 23.831 1.00 80.19 98 SER A C 1
ATOM 775 O O . SER A 1 98 ? -39.704 -24.281 24.960 1.00 80.19 98 SER A O 1
ATOM 777 N N . ILE A 1 99 ? -39.543 -22.561 23.535 1.00 80.81 99 ILE A N 1
ATOM 778 C CA . ILE A 1 99 ? -39.924 -21.527 24.509 1.00 80.81 99 ILE A CA 1
ATOM 779 C C . ILE A 1 99 ? -41.372 -21.724 24.967 1.00 80.81 99 ILE A C 1
ATOM 781 O O . ILE A 1 99 ? -41.651 -21.649 26.164 1.00 80.81 99 ILE A O 1
ATOM 785 N N . ALA A 1 100 ? -42.293 -22.004 24.042 1.00 81.56 100 ALA A N 1
ATOM 786 C CA . ALA A 1 100 ? -43.697 -22.244 24.362 1.00 81.56 100 ALA A CA 1
ATOM 787 C C . ALA A 1 100 ? -43.883 -23.497 25.234 1.00 81.56 100 ALA A C 1
ATOM 789 O O . ALA A 1 100 ? -44.616 -23.454 26.228 1.00 81.56 100 ALA A O 1
ATOM 790 N N . ASP A 1 101 ? -43.183 -24.583 24.908 1.00 82.44 101 ASP A N 1
ATOM 791 C CA . ASP A 1 101 ? -43.204 -25.833 25.667 1.00 82.44 101 ASP A CA 1
ATOM 792 C C . ASP A 1 101 ? -42.563 -25.648 27.052 1.00 82.44 101 ASP A C 1
ATOM 794 O O . ASP A 1 101 ? -43.134 -26.088 28.052 1.00 82.44 101 ASP A O 1
ATOM 798 N N . HIS A 1 102 ? -41.458 -24.901 27.151 1.00 80.06 102 HIS A N 1
ATOM 799 C CA . HIS A 1 102 ? -40.843 -24.528 28.427 1.00 80.06 102 HIS A CA 1
ATOM 800 C C . HIS A 1 102 ? -41.785 -23.668 29.282 1.00 80.06 102 HIS A C 1
ATOM 802 O O . HIS A 1 102 ? -41.982 -23.946 30.461 1.00 80.06 102 HIS A O 1
ATOM 808 N N . HIS A 1 103 ? -42.448 -22.666 28.698 1.00 78.94 103 HIS A N 1
ATOM 809 C CA . HIS A 1 103 ? -43.447 -21.853 29.402 1.00 78.94 103 HIS A CA 1
ATOM 810 C C . HIS A 1 103 ? -44.618 -22.694 29.915 1.00 78.94 103 HIS A C 1
ATOM 812 O O . HIS A 1 103 ? -45.100 -22.476 31.029 1.00 78.94 103 HIS A O 1
ATOM 818 N N . LYS A 1 104 ? -45.091 -23.656 29.118 1.00 80.81 104 LYS A N 1
ATOM 819 C CA . LYS A 1 104 ? -46.169 -24.564 29.516 1.00 80.81 104 LYS A CA 1
ATOM 820 C C . LYS A 1 104 ? -45.721 -25.499 30.640 1.00 80.81 104 LYS A C 1
ATOM 822 O O . LYS A 1 104 ? -46.465 -25.676 31.601 1.00 80.81 104 LYS A O 1
ATOM 827 N N . PHE A 1 105 ? -44.501 -26.025 30.558 1.00 78.50 105 PHE A N 1
ATOM 828 C CA . PHE A 1 105 ? -43.897 -26.855 31.596 1.00 78.50 105 PHE A CA 1
ATOM 829 C C . PHE A 1 105 ? -43.689 -26.084 32.906 1.00 78.50 105 PHE A C 1
ATOM 831 O O . PHE A 1 105 ? -44.046 -26.583 33.969 1.00 78.50 105 PHE A O 1
ATOM 838 N N . VAL A 1 106 ? -43.201 -24.843 32.856 1.00 71.38 106 VAL A N 1
ATOM 839 C CA . VAL A 1 106 ? -43.050 -23.975 34.038 1.00 71.38 106 VAL A CA 1
ATOM 840 C C . VAL A 1 106 ? -44.410 -23.669 34.670 1.00 71.38 106 VAL A C 1
ATOM 842 O O . VAL A 1 106 ? -44.566 -23.784 35.881 1.00 71.38 106 VAL A O 1
ATOM 845 N N . LYS A 1 107 ? -45.439 -23.372 33.865 1.00 71.00 107 LYS A N 1
ATOM 846 C CA . LYS A 1 107 ? -46.805 -23.154 34.377 1.00 71.00 107 LYS A CA 1
ATOM 847 C C . LYS A 1 107 ? -47.420 -24.395 35.031 1.00 71.00 107 LYS A C 1
ATOM 849 O O . LYS A 1 107 ? -48.280 -24.247 35.890 1.00 71.00 107 LYS A O 1
ATOM 854 N N . GLN A 1 108 ? -47.025 -25.596 34.606 1.00 72.88 108 GLN A N 1
ATOM 855 C CA . GLN A 1 108 ? -47.526 -26.861 35.155 1.00 72.88 108 GLN A CA 1
ATOM 856 C C . GLN A 1 108 ? -46.712 -27.363 36.353 1.00 72.88 108 GLN A C 1
ATOM 858 O O . GLN A 1 108 ? -47.261 -28.065 37.198 1.00 72.88 108 GLN A O 1
ATOM 863 N N . SER A 1 109 ? -45.423 -27.027 36.428 1.00 62.50 109 SER A N 1
ATOM 864 C CA . SER A 1 109 ? -44.502 -27.540 37.451 1.00 62.50 109 SER A CA 1
ATOM 865 C C . SER A 1 109 ? -44.325 -26.613 38.654 1.00 62.50 109 SER A C 1
ATOM 867 O O . SER A 1 109 ? -43.905 -27.075 39.714 1.00 62.50 109 SER A O 1
ATOM 869 N N . VAL A 1 110 ? -44.671 -25.328 38.538 1.00 61.16 110 VAL A N 1
ATOM 870 C CA . VAL A 1 110 ? -44.516 -24.366 39.632 1.00 61.16 110 VAL A CA 1
ATOM 871 C C . VAL A 1 110 ? -45.844 -24.208 40.372 1.00 61.16 110 VAL A C 1
ATOM 873 O O . VAL A 1 110 ? -46.721 -23.447 39.966 1.00 61.16 110 VAL A O 1
ATOM 876 N N . ALA A 1 111 ? -45.994 -24.918 41.495 1.00 62.97 111 ALA A N 1
ATOM 877 C CA . ALA A 1 111 ? -46.930 -24.487 42.532 1.00 62.97 111 ALA A CA 1
ATOM 878 C C . ALA A 1 111 ? -46.552 -23.050 42.942 1.00 62.97 111 ALA A C 1
ATOM 880 O O . ALA A 1 111 ? -45.353 -22.783 43.041 1.00 62.97 111 ALA A O 1
ATOM 881 N N . PRO A 1 112 ? -47.506 -22.126 43.175 1.00 58.56 112 PRO A N 1
ATOM 882 C CA . PRO A 1 112 ? -47.184 -20.757 43.556 1.00 58.56 112 PRO A CA 1
ATOM 883 C C . PRO A 1 112 ? -46.403 -20.765 44.870 1.00 58.56 112 PRO A C 1
ATOM 885 O O . PRO A 1 112 ? -46.967 -20.865 45.960 1.00 58.56 112 PRO A O 1
ATOM 888 N N . THR A 1 113 ? -45.082 -20.696 44.783 1.00 55.56 113 THR A N 1
ATOM 889 C CA . THR A 1 113 ? -44.240 -20.422 45.929 1.00 55.56 113 THR A CA 1
ATOM 890 C C . THR A 1 113 ? -44.448 -18.953 46.243 1.00 55.56 113 THR A C 1
ATOM 892 O O . THR A 1 113 ? -44.020 -18.076 45.495 1.00 55.56 113 THR A O 1
ATOM 895 N N . ASN A 1 114 ? -45.152 -18.677 47.342 1.00 58.28 114 ASN A N 1
ATOM 896 C CA . ASN A 1 114 ? -45.160 -17.358 47.961 1.00 58.28 114 ASN A CA 1
ATOM 897 C C . ASN A 1 114 ? -43.722 -17.047 48.397 1.00 58.28 114 ASN A C 1
ATOM 899 O O . ASN A 1 114 ? -43.318 -17.330 49.524 1.00 58.28 114 ASN A O 1
ATOM 903 N N . LEU A 1 115 ? -42.932 -16.512 47.467 1.00 59.16 115 LEU A N 1
ATOM 904 C CA . LEU A 1 115 ? -41.628 -15.918 47.715 1.00 59.16 115 LEU A CA 1
ATOM 905 C C . LEU A 1 115 ? -41.867 -14.616 48.476 1.00 59.16 115 LEU A C 1
ATOM 907 O O . LEU A 1 115 ? -41.871 -13.523 47.917 1.00 59.16 115 LEU A O 1
ATOM 911 N N . VAL A 1 116 ? -42.126 -14.747 49.773 1.00 64.94 116 VAL A N 1
ATOM 912 C CA . VAL A 1 116 ? -42.128 -13.613 50.687 1.00 64.94 116 VAL A CA 1
ATOM 913 C C . VAL A 1 116 ? -40.668 -13.320 50.996 1.00 64.94 116 VAL A C 1
ATOM 915 O O . VAL A 1 116 ? -40.066 -13.938 51.875 1.00 64.94 116 VAL A O 1
ATOM 918 N N . ILE A 1 117 ? -40.076 -12.403 50.230 1.00 65.25 117 ILE A N 1
ATOM 919 C CA . ILE A 1 117 ? -38.807 -11.794 50.619 1.00 65.25 117 ILE A CA 1
ATOM 920 C C . ILE A 1 117 ? -39.108 -11.021 51.895 1.00 65.25 117 ILE A C 1
ATOM 922 O O . ILE A 1 117 ? -39.898 -10.075 51.887 1.00 65.25 117 ILE A O 1
ATOM 926 N N . LYS A 1 118 ? -38.536 -11.471 53.011 1.00 75.19 118 LYS A N 1
ATOM 927 C CA . LYS A 1 118 ? -38.681 -10.734 54.259 1.00 75.19 118 LYS A CA 1
ATOM 928 C C . LYS A 1 118 ? -38.067 -9.341 54.077 1.00 75.19 118 LYS A C 1
ATOM 930 O O . LYS A 1 118 ? -36.982 -9.268 53.494 1.00 75.19 118 LYS A O 1
ATOM 935 N N . PRO A 1 119 ? -38.712 -8.267 54.564 1.00 70.31 119 PRO A N 1
ATOM 936 C CA . PRO A 1 119 ? -38.199 -6.902 54.449 1.00 70.31 119 PRO A CA 1
ATOM 937 C C . PRO A 1 119 ? -36.736 -6.780 54.888 1.00 70.31 119 PRO A C 1
ATOM 939 O O . PRO A 1 119 ? -35.966 -6.068 54.254 1.00 70.31 119 PRO A O 1
ATOM 942 N N . GLU A 1 120 ? -36.338 -7.556 55.902 1.00 73.25 120 GLU A N 1
ATOM 943 C CA . GLU A 1 120 ? -34.966 -7.604 56.424 1.00 73.25 120 GLU A CA 1
ATOM 944 C C . GLU A 1 120 ? -33.889 -7.992 55.387 1.00 73.25 120 GLU A C 1
ATOM 946 O O . GLU A 1 120 ? -32.739 -7.600 55.543 1.00 73.25 120 GLU A O 1
ATOM 951 N N . HIS A 1 121 ? -34.232 -8.734 54.326 1.00 82.62 121 HIS A N 1
ATOM 952 C CA . HIS A 1 121 ? -33.271 -9.192 53.307 1.00 82.62 121 HIS A CA 1
ATOM 953 C C . HIS A 1 121 ? -33.282 -8.346 52.024 1.00 82.62 121 HIS A C 1
ATOM 955 O O . HIS A 1 121 ? -32.481 -8.581 51.117 1.00 82.62 121 HIS A O 1
ATOM 961 N N . VAL A 1 122 ? -34.197 -7.376 51.909 1.00 86.31 122 VAL A N 1
ATOM 962 C CA . VAL A 1 122 ? -34.317 -6.529 50.709 1.00 86.31 122 VAL A CA 1
ATOM 963 C C . VAL A 1 122 ? -33.086 -5.641 50.551 1.00 86.31 122 VAL A C 1
ATOM 965 O O . VAL A 1 122 ? -32.574 -5.509 49.441 1.00 86.31 122 VAL A O 1
ATOM 968 N N . ASP A 1 123 ? -32.570 -5.096 51.652 1.00 86.75 123 ASP A N 1
ATOM 969 C CA . ASP A 1 123 ? -31.388 -4.230 51.638 1.00 86.75 123 ASP A CA 1
ATOM 970 C C . ASP A 1 123 ? -30.114 -4.999 51.254 1.00 86.75 123 ASP A C 1
ATOM 972 O O . ASP A 1 123 ? -29.281 -4.493 50.500 1.00 86.75 123 ASP A O 1
ATOM 976 N N . GLU A 1 124 ? -29.974 -6.247 51.712 1.00 88.62 124 GLU A N 1
ATOM 977 C CA . GLU A 1 124 ? -28.862 -7.124 51.328 1.00 88.62 124 GLU A CA 1
ATOM 978 C C . GLU A 1 124 ? -28.920 -7.489 49.842 1.00 88.62 124 GLU A C 1
ATOM 980 O O . GLU A 1 124 ? -27.906 -7.406 49.144 1.00 88.62 124 GLU A O 1
ATOM 985 N N . LEU A 1 125 ? -30.112 -7.822 49.336 1.00 90.25 125 LEU A N 1
ATOM 986 C CA . LEU A 1 125 ? -30.317 -8.116 47.920 1.00 90.25 125 LEU A CA 1
ATOM 987 C C . LEU A 1 125 ? -30.051 -6.882 47.050 1.00 90.25 125 LEU A C 1
ATOM 989 O O . LEU A 1 125 ? -29.369 -6.982 46.031 1.00 90.25 125 LEU A O 1
ATOM 993 N N . LEU A 1 126 ? -30.538 -5.709 47.461 1.00 90.50 126 LEU A N 1
ATOM 994 C CA . LEU A 1 126 ? -30.289 -4.452 46.762 1.00 90.50 126 LEU A CA 1
ATOM 995 C C . LEU A 1 126 ? -28.791 -4.140 46.724 1.00 90.50 126 LEU A C 1
ATOM 997 O O . LEU A 1 126 ? -28.267 -3.794 45.666 1.00 90.50 126 LEU A O 1
ATOM 1001 N N . LYS A 1 127 ? -28.084 -4.323 47.844 1.00 92.81 127 LYS A N 1
ATOM 1002 C CA . LYS A 1 127 ? -26.630 -4.157 47.907 1.00 92.81 127 LYS A CA 1
ATOM 1003 C C . LYS A 1 127 ? -25.921 -5.105 46.940 1.00 92.81 127 LYS A C 1
ATOM 1005 O O . LYS A 1 127 ? -25.070 -4.654 46.181 1.00 92.81 127 LYS A O 1
ATOM 1010 N N . GLN A 1 128 ? -26.298 -6.382 46.916 1.00 93.25 128 GLN A N 1
ATOM 1011 C CA . GLN A 1 128 ? -25.708 -7.368 46.011 1.00 93.25 128 GLN A CA 1
ATOM 1012 C C . GLN A 1 128 ? -25.946 -7.014 44.536 1.00 93.25 128 GLN A C 1
ATOM 1014 O O . GLN A 1 128 ? -25.020 -7.094 43.728 1.00 93.25 128 GLN A O 1
ATOM 1019 N N . VAL A 1 129 ? -27.160 -6.580 44.185 1.00 94.38 129 VAL A N 1
ATOM 1020 C CA . VAL A 1 129 ? -27.500 -6.154 42.820 1.00 94.38 129 VAL A CA 1
ATOM 1021 C C . VAL A 1 129 ? -26.718 -4.904 42.425 1.00 94.38 129 VAL A C 1
ATOM 1023 O O . VAL A 1 129 ? -26.169 -4.861 41.328 1.00 94.38 129 VAL A O 1
ATOM 1026 N N . MET A 1 130 ? -26.615 -3.906 43.305 1.00 95.25 130 MET A N 1
ATOM 1027 C CA . MET A 1 130 ? -25.835 -2.695 43.035 1.00 95.25 130 MET A CA 1
ATOM 1028 C C . MET A 1 130 ? -24.347 -3.013 42.858 1.00 95.25 130 MET A C 1
ATOM 1030 O O . MET A 1 130 ? -23.733 -2.533 41.906 1.00 95.25 130 MET A O 1
ATOM 1034 N N . THR A 1 131 ? -23.770 -3.864 43.712 1.00 96.31 131 THR A N 1
ATOM 1035 C CA . THR A 1 131 ? -22.379 -4.317 43.571 1.00 96.31 131 THR A CA 1
ATOM 1036 C C . THR A 1 131 ? -22.169 -5.032 42.240 1.00 96.31 131 THR A C 1
ATOM 1038 O O . THR A 1 131 ? -21.321 -4.608 41.461 1.00 96.31 131 THR A O 1
ATOM 1041 N N . SER A 1 132 ? -23.000 -6.028 41.923 1.00 96.25 132 SER A N 1
ATOM 1042 C CA . SER A 1 132 ? -22.906 -6.761 40.656 1.00 96.25 132 SER A CA 1
ATOM 1043 C C . SER A 1 132 ? -23.087 -5.845 39.440 1.00 96.25 132 SER A C 1
ATOM 1045 O O . SER A 1 132 ? -22.352 -5.964 38.463 1.00 96.25 132 SER A O 1
ATOM 1047 N N . SER A 1 133 ? -24.008 -4.879 39.503 1.00 95.12 133 SER A N 1
ATOM 1048 C CA . SER A 1 133 ? -24.198 -3.884 38.442 1.00 95.12 133 SER A CA 1
ATOM 1049 C C . SER A 1 133 ? -22.955 -3.020 38.239 1.00 95.12 133 SER A C 1
ATOM 1051 O O . SER A 1 133 ? -22.586 -2.740 37.101 1.00 95.12 133 SER A O 1
ATOM 1053 N N . THR A 1 134 ? -22.301 -2.611 39.327 1.00 96.62 134 THR A N 1
ATOM 1054 C CA . THR A 1 134 ? -21.094 -1.774 39.268 1.00 96.62 134 THR A CA 1
ATOM 1055 C C . THR A 1 134 ? -19.907 -2.565 38.715 1.00 96.62 134 THR A C 1
ATOM 1057 O O . THR A 1 134 ? -19.166 -2.062 37.874 1.00 96.62 134 THR A O 1
ATOM 1060 N N . GLU A 1 135 ? -19.756 -3.828 39.121 1.00 97.25 135 GLU A N 1
ATOM 1061 C CA . GLU A 1 135 ? -18.731 -4.742 38.601 1.00 97.25 135 GLU A CA 1
ATOM 1062 C C . GLU A 1 135 ? -18.919 -5.016 37.105 1.00 97.25 135 GLU A C 1
ATOM 1064 O O . GLU A 1 135 ? -17.964 -4.926 36.334 1.00 97.25 135 GLU A O 1
ATOM 1069 N N . MET A 1 136 ? -20.155 -5.285 36.667 1.00 97.25 136 MET A N 1
ATOM 1070 C CA . MET A 1 136 ? -20.463 -5.462 35.245 1.00 97.25 136 MET A CA 1
ATOM 1071 C C . MET A 1 136 ? -20.173 -4.196 34.440 1.00 97.25 136 MET A C 1
ATOM 1073 O O . MET A 1 136 ? -19.616 -4.288 33.348 1.00 97.25 136 MET A O 1
ATOM 1077 N N . GLN A 1 137 ? -20.521 -3.020 34.970 1.00 97.12 137 GLN A N 1
ATOM 1078 C CA . GLN A 1 137 ? -20.240 -1.748 34.310 1.00 97.12 137 GLN A CA 1
ATOM 1079 C C . GLN A 1 137 ? -18.731 -1.521 34.159 1.00 97.12 137 GLN A C 1
ATOM 1081 O O . GLN A 1 137 ? -18.276 -1.209 33.060 1.00 97.12 137 GLN A O 1
ATOM 1086 N N . SER A 1 138 ? -17.958 -1.743 35.225 1.00 97.38 138 SER A N 1
ATOM 1087 C CA . SER A 1 138 ? -16.498 -1.623 35.182 1.00 97.38 138 SER A CA 1
ATOM 1088 C C . SER A 1 138 ? -15.872 -2.617 34.202 1.00 97.38 138 SER A C 1
ATOM 1090 O O . SER A 1 138 ? -14.958 -2.257 33.466 1.00 97.38 138 SER A O 1
ATOM 1092 N N . SER A 1 139 ? -16.369 -3.857 34.160 1.00 97.75 139 SER A N 1
ATOM 1093 C CA . SER A 1 139 ? -15.879 -4.870 33.221 1.00 97.75 139 SER A CA 1
ATOM 1094 C C . SER A 1 139 ? -16.187 -4.498 31.770 1.00 97.75 139 SER A C 1
ATOM 1096 O O . SER A 1 139 ? -15.347 -4.687 30.890 1.00 97.75 139 SER A O 1
ATOM 1098 N N . LEU A 1 140 ? -17.372 -3.944 31.505 1.00 97.56 140 LEU A N 1
ATOM 1099 C CA . LEU A 1 140 ? -17.744 -3.492 30.169 1.00 97.56 140 LEU A CA 1
ATOM 1100 C C . LEU A 1 140 ? -16.865 -2.325 29.705 1.00 97.56 140 LEU A C 1
ATOM 1102 O O . LEU A 1 140 ? -16.413 -2.328 28.561 1.00 97.56 140 LEU A O 1
ATOM 1106 N N . GLU A 1 141 ? -16.601 -1.357 30.582 1.00 98.00 141 GLU A N 1
ATOM 1107 C CA . GLU A 1 141 ? -15.714 -0.226 30.296 1.00 98.00 141 GLU A CA 1
ATOM 1108 C C . GLU A 1 141 ? -14.299 -0.705 29.946 1.00 98.00 141 GLU A C 1
ATOM 1110 O O . GLU A 1 141 ? -13.765 -0.349 28.894 1.00 98.00 141 GLU A O 1
ATOM 1115 N N . GLU A 1 142 ? -13.746 -1.626 30.738 1.00 98.25 142 GLU A N 1
ATOM 1116 C CA . GLU A 1 142 ? -12.445 -2.237 30.462 1.00 98.25 142 GLU A CA 1
ATOM 1117 C C . GLU A 1 142 ? -12.426 -2.983 29.116 1.00 98.25 142 GLU A C 1
ATOM 1119 O O . GLU A 1 142 ? -11.479 -2.862 28.333 1.00 98.25 142 GLU A O 1
ATOM 1124 N N . GLN A 1 143 ? -13.477 -3.745 28.797 1.00 98.06 143 GLN A N 1
ATOM 1125 C CA . GLN A 1 143 ? -13.578 -4.430 27.506 1.00 98.06 143 GLN A CA 1
ATOM 1126 C C . GLN A 1 143 ? -13.637 -3.442 26.338 1.00 98.06 143 GLN A C 1
ATOM 1128 O O . GLN A 1 143 ? -12.980 -3.665 25.317 1.00 98.06 143 GLN A O 1
ATOM 1133 N N . MET A 1 144 ? -14.389 -2.349 26.476 1.00 98.06 144 MET A N 1
ATOM 1134 C CA . MET A 1 144 ? -14.470 -1.305 25.457 1.00 98.06 144 MET A CA 1
ATOM 1135 C C . MET A 1 144 ? -13.116 -0.630 25.235 1.00 98.06 144 MET A C 1
ATOM 1137 O O . MET A 1 144 ? -12.704 -0.468 24.082 1.00 98.06 144 MET A O 1
ATOM 1141 N N . ASP A 1 145 ? -12.393 -0.305 26.305 1.00 98.38 145 ASP A N 1
ATOM 1142 C CA . ASP A 1 145 ? -11.056 0.280 26.217 1.00 98.38 145 ASP A CA 1
ATOM 1143 C C . ASP A 1 145 ? -10.050 -0.684 25.585 1.00 98.38 145 ASP A C 1
ATOM 1145 O O . ASP A 1 145 ? -9.273 -0.294 24.710 1.00 98.38 145 ASP A O 1
ATOM 1149 N N . ASN A 1 146 ? -10.109 -1.969 25.933 1.00 98.38 146 ASN A N 1
ATOM 1150 C CA . ASN A 1 146 ? -9.272 -2.997 25.320 1.00 98.38 146 ASN A CA 1
ATOM 1151 C C . ASN A 1 146 ? -9.538 -3.140 23.815 1.00 98.38 146 ASN A C 1
ATOM 1153 O O . ASN A 1 146 ? -8.597 -3.206 23.017 1.00 98.38 146 ASN A O 1
ATOM 1157 N N . VAL A 1 147 ? -10.809 -3.148 23.402 1.00 98.31 147 VAL A N 1
ATOM 1158 C CA . VAL A 1 147 ? -11.184 -3.184 21.981 1.00 98.31 147 VAL A CA 1
ATOM 1159 C C . VAL A 1 147 ? -10.707 -1.921 21.269 1.00 98.31 147 VAL A C 1
ATOM 1161 O O . VAL A 1 147 ? -10.103 -2.020 20.200 1.00 98.31 147 VAL A O 1
ATOM 1164 N N . ARG A 1 148 ? -10.906 -0.743 21.866 1.00 98.25 148 ARG A N 1
ATOM 1165 C CA . ARG A 1 148 ? -10.441 0.535 21.317 1.00 98.25 148 ARG A CA 1
ATOM 1166 C C . ARG A 1 148 ? -8.927 0.540 21.117 1.00 98.25 148 ARG A C 1
ATOM 1168 O O . ARG A 1 148 ? -8.461 0.871 20.029 1.00 98.25 148 ARG A O 1
ATOM 1175 N N . ASN A 1 149 ? -8.166 0.128 22.126 1.00 98.50 149 ASN A N 1
ATOM 1176 C CA . ASN A 1 149 ? -6.708 0.058 22.056 1.00 98.50 149 ASN A CA 1
ATOM 1177 C C . ASN A 1 149 ? -6.248 -0.928 20.980 1.00 98.50 149 ASN A C 1
ATOM 1179 O O . ASN A 1 149 ? -5.357 -0.614 20.191 1.00 98.50 149 ASN A O 1
ATOM 1183 N N . ARG A 1 150 ? -6.907 -2.087 20.871 1.00 98.31 150 ARG A N 1
ATOM 1184 C CA . ARG A 1 150 ? -6.618 -3.070 19.821 1.00 98.31 150 ARG A CA 1
ATOM 1185 C C . ARG A 1 150 ? -6.878 -2.515 18.420 1.00 98.31 150 ARG A C 1
ATOM 1187 O O . ARG A 1 150 ? -6.075 -2.760 17.522 1.00 98.31 150 ARG A O 1
ATOM 1194 N N . ILE A 1 151 ? -7.971 -1.774 18.228 1.00 98.44 151 ILE A N 1
ATOM 1195 C CA . ILE A 1 151 ? -8.280 -1.114 16.952 1.00 98.44 151 ILE A CA 1
ATOM 1196 C C . ILE A 1 151 ? -7.200 -0.083 16.614 1.00 98.44 151 ILE A C 1
ATOM 1198 O O . ILE A 1 151 ? -6.697 -0.086 15.495 1.00 98.44 151 ILE A O 1
ATOM 1202 N N . LEU A 1 152 ? -6.800 0.753 17.577 1.00 98.31 152 LEU A N 1
ATOM 1203 C CA . LEU A 1 152 ? -5.759 1.764 17.368 1.00 98.31 152 LEU A CA 1
ATOM 1204 C C . LEU A 1 152 ? -4.413 1.137 16.990 1.00 98.31 152 LEU A C 1
ATOM 1206 O O . LEU A 1 152 ? -3.770 1.602 16.052 1.00 98.31 152 LEU A O 1
ATOM 1210 N N . MET A 1 153 ? -4.016 0.049 17.655 1.00 98.19 153 MET A N 1
ATOM 1211 C CA . MET A 1 153 ? -2.798 -0.685 17.298 1.00 98.19 153 MET A CA 1
ATOM 1212 C C . MET A 1 153 ? -2.869 -1.259 15.881 1.00 98.19 153 MET A C 1
ATOM 1214 O O . MET A 1 153 ? -1.924 -1.119 15.112 1.00 98.19 153 MET A O 1
ATOM 1218 N N . LYS A 1 154 ? -4.001 -1.867 15.507 1.00 98.25 154 LYS A N 1
ATOM 1219 C CA . LYS A 1 154 ? -4.188 -2.413 14.156 1.00 98.25 154 LYS A CA 1
ATOM 1220 C C . LYS A 1 154 ? -4.178 -1.327 13.085 1.00 98.25 154 LYS A C 1
ATOM 1222 O O . LYS A 1 154 ? -3.643 -1.542 12.005 1.00 98.25 154 LYS A O 1
ATOM 1227 N N . MET A 1 155 ? -4.741 -0.164 13.385 1.00 97.94 155 MET A N 1
ATOM 1228 C CA . MET A 1 155 ? -4.718 0.987 12.489 1.00 97.94 155 MET A CA 1
ATOM 1229 C C . MET A 1 155 ? -3.286 1.502 12.276 1.00 97.94 155 MET A C 1
ATOM 1231 O O . MET A 1 155 ? -2.907 1.767 11.140 1.00 97.94 155 MET A O 1
ATOM 1235 N N . ASP A 1 156 ? -2.475 1.580 13.335 1.00 98.31 156 ASP A N 1
ATOM 1236 C CA . ASP A 1 156 ? -1.053 1.944 13.245 1.00 98.31 156 ASP A CA 1
ATOM 1237 C C . ASP A 1 156 ? -0.234 0.933 12.421 1.00 98.31 156 ASP A C 1
ATOM 1239 O O . ASP A 1 156 ? 0.573 1.326 11.579 1.00 98.31 156 ASP A O 1
ATOM 1243 N N . GLU A 1 157 ? -0.481 -0.369 12.602 1.00 98.38 157 GLU A N 1
ATOM 1244 C CA . GLU A 1 157 ? 0.122 -1.426 11.775 1.00 98.38 157 GLU A CA 1
ATOM 1245 C C . GLU A 1 157 ? -0.228 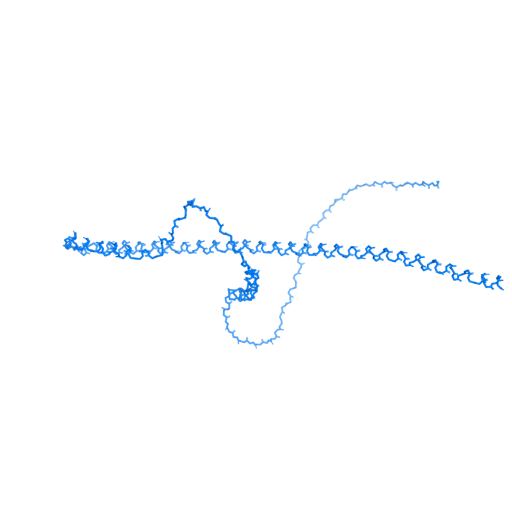-1.248 10.289 1.00 98.38 157 GLU A C 1
ATOM 1247 O O . GLU A 1 157 ? 0.669 -1.229 9.446 1.00 98.38 157 GLU A O 1
ATOM 1252 N N . ILE A 1 158 ? -1.508 -1.026 9.969 1.00 98.38 158 ILE A N 1
ATOM 1253 C CA . ILE A 1 158 ? -1.967 -0.808 8.589 1.00 98.38 158 ILE A CA 1
ATOM 1254 C C . ILE A 1 158 ? -1.318 0.438 7.975 1.00 98.38 158 ILE A C 1
ATOM 1256 O O . ILE A 1 158 ? -0.929 0.410 6.809 1.00 98.38 158 ILE A O 1
ATOM 1260 N N . PHE A 1 159 ? -1.167 1.531 8.730 1.00 98.19 159 PHE A N 1
ATOM 1261 C CA . PHE A 1 159 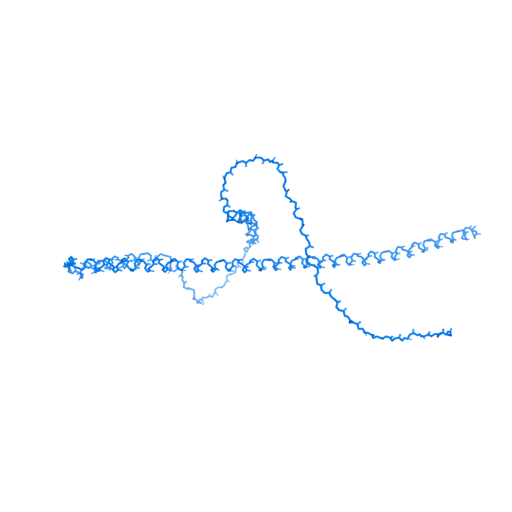? -0.499 2.729 8.213 1.00 98.19 159 PHE A CA 1
ATOM 1262 C C . PHE A 1 159 ? 0.970 2.477 7.874 1.00 98.19 159 PHE A C 1
ATOM 1264 O O . PHE A 1 159 ? 1.432 2.915 6.821 1.00 98.19 159 PHE A O 1
ATOM 1271 N N . LYS A 1 160 ? 1.687 1.724 8.714 1.00 98.44 160 LYS A N 1
ATOM 1272 C CA . LYS A 1 160 ? 3.078 1.338 8.438 1.00 98.44 160 LYS A CA 1
ATOM 1273 C C . LYS A 1 160 ? 3.189 0.474 7.184 1.00 98.44 160 LYS A C 1
ATOM 1275 O O . LYS A 1 160 ? 4.058 0.725 6.352 1.00 98.44 160 LYS A O 1
ATOM 1280 N N . GLU A 1 161 ? 2.305 -0.510 7.031 1.00 98.44 161 GLU A N 1
ATOM 1281 C CA . GLU A 1 161 ? 2.261 -1.358 5.834 1.00 98.44 161 GLU A CA 1
ATOM 1282 C C . GLU A 1 161 ? 1.940 -0.545 4.572 1.00 98.44 161 GLU A C 1
ATOM 1284 O O . GLU A 1 161 ? 2.551 -0.754 3.522 1.00 98.44 161 GLU A O 1
ATOM 1289 N N . LEU A 1 162 ? 1.029 0.426 4.672 1.00 98.31 162 LEU A N 1
ATOM 1290 C CA . LEU A 1 162 ? 0.673 1.309 3.564 1.00 98.31 162 LEU A CA 1
ATOM 1291 C C . LEU A 1 162 ? 1.847 2.205 3.150 1.00 98.31 162 LEU A C 1
ATOM 1293 O O . LEU A 1 162 ? 2.133 2.322 1.957 1.00 98.31 162 LEU A O 1
ATOM 1297 N N . ASP A 1 163 ? 2.558 2.798 4.109 1.00 98.25 163 ASP A N 1
ATOM 1298 C CA . ASP A 1 163 ? 3.744 3.618 3.836 1.00 98.25 163 ASP A CA 1
ATOM 1299 C C . ASP A 1 163 ? 4.883 2.793 3.220 1.00 98.25 163 ASP A C 1
ATOM 1301 O O . ASP A 1 163 ? 5.565 3.245 2.288 1.00 98.25 163 ASP A O 1
ATOM 1305 N N . GLN A 1 164 ? 5.067 1.555 3.686 1.00 98.44 164 GLN A N 1
ATOM 1306 C CA . GLN A 1 164 ? 6.018 0.625 3.089 1.00 98.44 164 GLN A CA 1
ATOM 1307 C C . GLN A 1 164 ? 5.637 0.303 1.638 1.00 98.44 164 GLN A C 1
ATOM 1309 O O . GLN A 1 164 ? 6.469 0.457 0.742 1.00 98.44 164 GLN A O 1
ATOM 1314 N N . CYS A 1 165 ? 4.379 -0.072 1.395 1.00 98.31 165 CYS A N 1
ATOM 1315 C CA . CYS A 1 165 ? 3.859 -0.363 0.060 1.00 98.31 165 CYS A CA 1
ATOM 1316 C C . CYS A 1 165 ? 4.056 0.827 -0.891 1.00 98.31 165 CYS A C 1
ATOM 1318 O O . CYS A 1 165 ? 4.588 0.671 -1.990 1.00 98.31 165 CYS A O 1
ATOM 1320 N N . ARG A 1 166 ? 3.727 2.045 -0.445 1.00 98.25 166 ARG A N 1
ATOM 1321 C CA . ARG A 1 166 ? 3.960 3.274 -1.214 1.00 98.25 166 ARG A CA 1
ATOM 1322 C C . ARG A 1 166 ? 5.430 3.427 -1.608 1.00 98.25 166 ARG A C 1
ATOM 1324 O O . ARG A 1 166 ? 5.726 3.709 -2.767 1.00 98.25 166 ARG A O 1
ATOM 1331 N N . THR A 1 167 ? 6.339 3.232 -0.656 1.00 98.31 167 THR A N 1
ATOM 1332 C CA . THR A 1 167 ? 7.785 3.348 -0.892 1.00 98.31 167 THR A CA 1
ATOM 1333 C C . THR A 1 167 ? 8.278 2.294 -1.887 1.00 98.31 167 THR A C 1
ATOM 1335 O O . THR A 1 167 ? 9.137 2.572 -2.723 1.00 98.31 167 THR A O 1
ATOM 1338 N N . GLU A 1 168 ? 7.746 1.074 -1.816 1.00 98.38 168 GLU A N 1
ATOM 1339 C CA . GLU A 1 168 ? 8.076 -0.007 -2.748 1.00 98.38 168 GLU A CA 1
ATOM 1340 C C . GLU A 1 168 ? 7.582 0.280 -4.168 1.00 98.38 168 GLU A C 1
ATOM 1342 O O . GLU A 1 168 ? 8.348 0.109 -5.117 1.00 98.38 168 GLU A O 1
ATOM 1347 N N . VAL A 1 169 ? 6.354 0.785 -4.312 1.00 98.31 169 VAL A N 1
ATOM 1348 C CA . VAL A 1 169 ? 5.792 1.197 -5.607 1.00 98.31 169 VAL A CA 1
ATOM 1349 C C . VAL A 1 169 ? 6.611 2.325 -6.226 1.00 98.31 169 VAL A C 1
ATOM 1351 O O . VAL A 1 169 ? 6.971 2.249 -7.400 1.00 98.31 169 VAL A O 1
ATOM 1354 N N . GLU A 1 170 ? 6.947 3.354 -5.447 1.00 98.19 170 GLU A N 1
ATOM 1355 C CA . GLU A 1 170 ? 7.750 4.479 -5.928 1.00 98.19 170 GLU A CA 1
ATOM 1356 C C . GLU A 1 170 ? 9.138 4.020 -6.389 1.00 98.19 170 GLU A C 1
ATOM 1358 O O . GLU A 1 170 ? 9.598 4.400 -7.467 1.00 98.19 170 GLU A O 1
ATOM 1363 N N . ARG A 1 171 ? 9.781 3.131 -5.624 1.00 98.38 171 ARG A N 1
ATOM 1364 C CA . ARG A 1 171 ? 11.073 2.544 -5.995 1.00 98.38 171 ARG A CA 1
ATOM 1365 C C . ARG A 1 171 ? 10.983 1.752 -7.298 1.00 98.38 171 ARG A C 1
ATOM 1367 O O . ARG A 1 171 ? 11.751 2.021 -8.214 1.00 98.38 171 ARG A O 1
ATOM 1374 N N . ALA A 1 172 ? 10.027 0.829 -7.400 1.00 98.44 172 ALA A N 1
ATOM 1375 C CA . ALA A 1 172 ? 9.852 -0.005 -8.588 1.00 98.44 172 ALA A CA 1
ATOM 1376 C C . ALA A 1 172 ? 9.540 0.834 -9.838 1.00 98.44 172 ALA A C 1
ATOM 1378 O O . ALA A 1 172 ? 10.091 0.587 -10.910 1.00 98.44 172 ALA A O 1
ATOM 1379 N N . SER A 1 173 ? 8.699 1.862 -9.691 1.00 98.00 173 SER A N 1
ATOM 1380 C CA . SER A 1 173 ? 8.396 2.813 -10.762 1.00 98.00 173 SER A CA 1
ATOM 1381 C C . SER A 1 173 ? 9.649 3.564 -11.216 1.00 98.00 173 SER A C 1
ATOM 1383 O O . SER A 1 173 ? 9.919 3.652 -12.413 1.00 98.00 173 SER A O 1
ATOM 1385 N N . ASN A 1 174 ? 10.440 4.085 -10.275 1.00 98.38 174 ASN A N 1
ATOM 1386 C CA . ASN A 1 174 ? 11.675 4.798 -10.593 1.00 98.38 174 ASN A CA 1
ATOM 1387 C C . ASN A 1 174 ? 12.698 3.884 -11.278 1.00 98.38 174 ASN A C 1
ATOM 1389 O O . ASN A 1 174 ? 13.322 4.295 -12.256 1.00 98.38 174 ASN A O 1
ATOM 1393 N N . ASP A 1 175 ? 12.833 2.639 -10.825 1.00 98.50 175 ASP A N 1
ATOM 1394 C CA . ASP A 1 175 ? 13.736 1.664 -11.436 1.00 98.50 175 ASP A CA 1
ATOM 1395 C C . ASP A 1 175 ? 13.335 1.345 -12.883 1.00 98.50 175 ASP A C 1
ATOM 1397 O O . ASP A 1 175 ? 14.199 1.320 -13.766 1.00 98.50 175 ASP A O 1
ATOM 1401 N N . ALA A 1 176 ? 12.035 1.181 -13.149 1.00 98.38 176 ALA A N 1
ATOM 1402 C CA . ALA A 1 176 ? 11.510 0.972 -14.497 1.00 98.38 176 ALA A CA 1
ATOM 1403 C C . ALA A 1 176 ? 11.779 2.181 -15.407 1.00 98.38 176 ALA A C 1
ATOM 1405 O O . ALA A 1 176 ? 12.320 2.027 -16.501 1.00 98.38 176 ALA A O 1
ATOM 1406 N N . VAL A 1 177 ? 11.497 3.401 -14.937 1.00 98.38 177 VAL A N 1
ATOM 1407 C CA . VAL A 1 177 ? 11.791 4.629 -15.696 1.00 98.38 177 VAL A CA 1
ATOM 1408 C C . VAL A 1 177 ? 13.288 4.747 -15.986 1.00 98.38 177 VAL A C 1
ATOM 1410 O O . VAL A 1 177 ? 13.687 5.037 -17.112 1.00 98.38 177 VAL A O 1
ATOM 1413 N N . MET A 1 178 ? 14.142 4.477 -14.999 1.00 98.38 178 MET A N 1
ATOM 1414 C CA . MET A 1 178 ? 15.593 4.538 -15.177 1.00 98.38 178 MET A CA 1
ATOM 1415 C C . MET A 1 178 ? 16.129 3.452 -16.113 1.00 98.38 178 MET A C 1
ATOM 1417 O O . MET A 1 178 ? 17.192 3.647 -16.710 1.00 98.38 178 MET A O 1
ATOM 1421 N N . HIS A 1 179 ? 15.445 2.313 -16.231 1.00 98.44 179 HIS A N 1
ATOM 1422 C CA . HIS A 1 179 ? 15.750 1.293 -17.230 1.00 98.44 179 HIS A CA 1
ATOM 1423 C C . HIS A 1 179 ? 15.446 1.805 -18.646 1.00 98.44 179 HIS A C 1
ATOM 1425 O O . HIS A 1 179 ? 16.337 1.799 -19.495 1.00 98.44 179 HIS A O 1
ATOM 1431 N N . GLU A 1 180 ? 14.247 2.347 -18.870 1.00 98.31 180 GLU A N 1
ATOM 1432 C CA . GLU A 1 180 ? 13.841 2.925 -20.162 1.00 98.31 180 GLU A CA 1
ATOM 1433 C C . GLU A 1 180 ? 14.759 4.078 -20.594 1.00 98.31 180 GLU A C 1
ATOM 1435 O O . GLU A 1 180 ? 15.228 4.133 -21.733 1.00 98.31 180 GLU A O 1
ATOM 1440 N N . VAL A 1 181 ? 15.101 4.979 -19.666 1.00 98.44 181 VAL A N 1
ATOM 1441 C CA . VAL A 1 181 ? 16.035 6.088 -19.928 1.00 98.44 181 VAL A CA 1
ATOM 1442 C C . VAL A 1 181 ? 17.403 5.568 -20.371 1.00 98.44 181 VAL A C 1
ATOM 1444 O O . VAL A 1 181 ? 18.006 6.127 -21.293 1.00 98.44 181 VAL A O 1
ATOM 1447 N N . ARG A 1 182 ? 17.904 4.498 -19.741 1.00 98.50 182 ARG A N 1
ATOM 1448 C CA . ARG A 1 182 ? 19.173 3.869 -20.129 1.00 98.50 182 ARG A CA 1
ATOM 1449 C C . ARG A 1 182 ? 19.089 3.282 -21.530 1.00 98.50 182 ARG A C 1
ATOM 1451 O O . ARG A 1 182 ? 19.972 3.552 -22.339 1.00 98.50 182 ARG A O 1
ATOM 1458 N N . GLU A 1 183 ? 18.023 2.555 -21.840 1.00 98.56 183 GLU A N 1
ATOM 1459 C CA . GLU A 1 183 ? 17.836 1.958 -23.160 1.00 98.56 183 GLU A CA 1
ATOM 1460 C C . GLU A 1 183 ? 17.759 3.016 -24.271 1.00 98.56 183 GLU A C 1
ATOM 1462 O O . GLU A 1 183 ? 18.475 2.923 -25.273 1.00 98.56 183 GLU A O 1
ATOM 1467 N N . VAL A 1 184 ? 16.958 4.068 -24.076 1.00 98.62 184 VAL A N 1
ATOM 1468 C CA . VAL A 1 184 ? 16.867 5.190 -25.022 1.00 98.62 184 VAL A CA 1
ATOM 1469 C C . VAL A 1 184 ? 18.224 5.871 -25.192 1.00 98.62 184 VAL A C 1
ATOM 1471 O O . VAL A 1 184 ? 18.630 6.147 -26.322 1.00 98.62 184 VAL A O 1
ATOM 1474 N N . SER A 1 185 ? 18.961 6.094 -24.101 1.00 98.44 185 SER A N 1
ATOM 1475 C CA . SER A 1 185 ? 20.297 6.701 -24.151 1.00 98.44 185 SER A CA 1
ATOM 1476 C C . SER A 1 185 ? 21.281 5.848 -24.956 1.00 98.44 185 SER A C 1
ATOM 1478 O O . SER A 1 185 ? 22.029 6.380 -25.777 1.00 98.44 185 SER A O 1
ATOM 1480 N N . THR A 1 186 ? 21.253 4.523 -24.781 1.00 98.69 186 THR A N 1
ATOM 1481 C CA . THR A 1 186 ? 22.075 3.588 -25.559 1.00 98.69 186 THR A CA 1
ATOM 1482 C C . THR A 1 186 ? 21.718 3.624 -27.044 1.00 98.69 186 THR A C 1
ATOM 1484 O O . THR A 1 186 ? 22.613 3.727 -27.886 1.00 98.69 186 THR A O 1
ATOM 1487 N N . ARG A 1 187 ? 20.423 3.601 -27.386 1.00 98.56 187 ARG A N 1
ATOM 1488 C CA . ARG A 1 187 ? 19.958 3.687 -28.781 1.00 98.56 187 ARG A CA 1
ATOM 1489 C C . ARG A 1 187 ? 20.357 5.015 -29.429 1.00 98.56 187 ARG A C 1
ATOM 1491 O O . ARG A 1 187 ? 20.819 5.026 -30.568 1.00 98.56 187 ARG A O 1
ATOM 1498 N N . LEU A 1 188 ? 20.241 6.124 -28.699 1.00 98.56 188 LEU A N 1
ATOM 1499 C CA . LEU A 1 188 ? 20.643 7.447 -29.178 1.00 98.56 188 LEU A CA 1
ATOM 1500 C C . LEU A 1 188 ? 22.157 7.539 -29.408 1.00 98.56 188 LEU A C 1
ATOM 1502 O O . LEU A 1 188 ? 22.591 8.114 -30.405 1.00 98.56 188 LEU A O 1
ATOM 1506 N N . ALA A 1 189 ? 22.964 6.958 -28.517 1.00 98.50 189 ALA A N 1
ATOM 1507 C CA . ALA A 1 189 ? 24.411 6.899 -28.691 1.00 98.50 189 ALA A CA 1
ATOM 1508 C C . ALA A 1 189 ? 24.792 6.106 -29.952 1.00 98.50 189 ALA A C 1
ATOM 1510 O O . ALA A 1 189 ? 25.593 6.588 -30.752 1.00 98.50 189 ALA A O 1
ATOM 1511 N N . ALA A 1 190 ? 24.166 4.945 -30.172 1.00 98.50 190 ALA A N 1
ATOM 1512 C CA . ALA A 1 190 ? 24.376 4.145 -31.378 1.00 98.50 190 ALA A CA 1
ATOM 1513 C C . ALA A 1 190 ? 23.984 4.915 -32.651 1.00 98.50 190 ALA A C 1
ATOM 1515 O O . ALA A 1 190 ? 24.768 4.979 -33.598 1.00 98.50 190 ALA A O 1
ATOM 1516 N N . PHE A 1 191 ? 22.819 5.572 -32.640 1.00 98.50 191 PHE A N 1
ATOM 1517 C CA . PHE A 1 191 ? 22.369 6.415 -33.748 1.00 98.50 191 PHE A CA 1
ATOM 1518 C C . PHE A 1 191 ? 23.350 7.554 -34.041 1.00 98.50 191 PHE A C 1
ATOM 1520 O O . PHE A 1 191 ? 23.679 7.804 -35.197 1.00 98.50 191 PHE A O 1
ATOM 1527 N N . ARG A 1 192 ? 23.858 8.233 -33.004 1.00 98.38 192 ARG A N 1
ATOM 1528 C CA . ARG A 1 192 ? 24.853 9.300 -33.166 1.00 98.38 192 ARG A CA 1
ATOM 1529 C C . ARG A 1 192 ? 26.113 8.779 -33.850 1.00 98.38 192 ARG A C 1
ATOM 1531 O O . ARG A 1 192 ? 26.611 9.434 -34.760 1.00 98.38 192 ARG A O 1
ATOM 1538 N N . THR A 1 193 ? 26.617 7.618 -33.437 1.00 98.44 193 THR A N 1
ATOM 1539 C CA . THR A 1 193 ? 27.789 6.998 -34.066 1.00 98.44 193 THR A CA 1
ATOM 1540 C C . THR A 1 193 ? 27.528 6.669 -35.534 1.00 98.44 193 THR A C 1
ATOM 1542 O O . THR A 1 193 ? 28.347 7.012 -36.385 1.00 98.44 193 THR A O 1
ATOM 1545 N N . GLU A 1 194 ? 26.382 6.063 -35.847 1.00 98.44 194 GLU A N 1
ATOM 1546 C CA . GLU A 1 194 ? 26.002 5.744 -37.225 1.00 98.44 194 GLU A CA 1
ATOM 1547 C C . GLU A 1 194 ? 25.867 7.006 -38.089 1.00 98.44 194 GLU A C 1
ATOM 1549 O O . GLU A 1 194 ? 26.383 7.061 -39.208 1.00 98.44 194 GLU A O 1
ATOM 1554 N N . PHE A 1 195 ? 25.208 8.039 -37.565 1.00 98.31 195 PHE A N 1
ATOM 1555 C CA . PHE A 1 195 ? 25.040 9.315 -38.249 1.00 98.31 195 PHE A CA 1
ATOM 1556 C C . PHE A 1 195 ? 26.391 9.962 -38.561 1.00 98.31 195 PHE A C 1
ATOM 1558 O O . PHE A 1 195 ? 26.625 10.341 -39.708 1.00 98.31 195 PHE A O 1
ATOM 1565 N N . THR A 1 196 ? 27.297 10.034 -37.580 1.00 98.31 196 THR A N 1
ATOM 1566 C CA . THR A 1 196 ? 28.646 10.578 -37.780 1.00 98.31 196 THR A CA 1
ATOM 1567 C C . THR A 1 196 ? 29.397 9.806 -38.864 1.00 98.31 196 THR A C 1
ATOM 1569 O O . THR A 1 196 ? 29.937 10.421 -39.777 1.00 98.31 196 THR A O 1
ATOM 1572 N N . GLN A 1 197 ? 29.367 8.470 -38.838 1.00 98.12 197 GLN A N 1
ATOM 1573 C CA . GLN A 1 197 ? 30.029 7.647 -39.859 1.00 98.12 197 GLN A CA 1
ATOM 1574 C C . GLN A 1 197 ? 29.469 7.893 -41.266 1.00 98.12 197 GLN A C 1
ATOM 1576 O O . GLN A 1 197 ? 30.228 8.045 -42.226 1.00 98.12 197 GLN A O 1
ATOM 1581 N N . ARG A 1 198 ? 28.138 7.948 -41.408 1.00 97.75 198 ARG A N 1
ATOM 1582 C CA . ARG A 1 198 ? 27.488 8.232 -42.697 1.00 97.75 198 ARG A CA 1
ATOM 1583 C C . ARG A 1 198 ? 27.820 9.637 -43.193 1.00 97.75 198 ARG A C 1
ATOM 1585 O O . ARG A 1 198 ? 28.064 9.813 -44.385 1.00 97.75 198 ARG A O 1
ATOM 1592 N N . PHE A 1 199 ? 27.844 10.614 -42.291 1.00 97.81 199 PHE A N 1
ATOM 1593 C CA . PHE A 1 199 ? 28.190 11.993 -42.611 1.00 97.81 199 PHE A CA 1
ATOM 1594 C C . PHE A 1 199 ? 29.644 12.112 -43.084 1.00 97.81 199 PHE A C 1
ATOM 1596 O O . PHE A 1 199 ? 29.892 12.676 -44.145 1.00 97.81 199 PHE A O 1
ATOM 1603 N N . GLU A 1 200 ? 30.593 11.499 -42.374 1.00 97.81 200 GLU A N 1
ATOM 1604 C CA . GLU A 1 200 ? 32.003 11.453 -42.781 1.00 97.81 200 GLU A CA 1
ATOM 1605 C C . GLU A 1 200 ? 32.191 10.769 -44.143 1.00 97.81 200 GLU A C 1
ATOM 1607 O O . GLU A 1 200 ? 32.968 11.234 -44.977 1.00 97.81 200 GLU A O 1
ATOM 1612 N N . ALA A 1 201 ? 31.468 9.676 -44.405 1.00 96.88 201 ALA A N 1
ATOM 1613 C CA . ALA A 1 201 ? 31.510 9.000 -45.699 1.00 96.88 201 ALA A CA 1
ATOM 1614 C C . ALA A 1 201 ? 30.964 9.884 -46.833 1.00 96.88 201 ALA A C 1
ATOM 1616 O O . ALA A 1 201 ? 31.521 9.892 -47.932 1.00 96.88 201 ALA A O 1
ATOM 1617 N N . LEU A 1 202 ? 29.889 10.634 -46.572 1.00 96.75 202 LEU A N 1
ATOM 1618 C CA . LEU A 1 202 ? 29.326 11.588 -47.524 1.00 96.75 202 LEU A CA 1
ATOM 1619 C C . LEU A 1 202 ? 30.303 12.735 -47.799 1.00 96.75 202 LEU A C 1
ATOM 1621 O O . LEU A 1 202 ? 30.512 13.085 -48.956 1.00 96.75 202 LEU A O 1
ATOM 1625 N N . GLN A 1 203 ? 30.932 13.270 -46.753 1.00 95.81 203 GLN A N 1
ATOM 1626 C CA . GLN A 1 203 ? 31.922 14.335 -46.865 1.00 95.81 203 GLN A CA 1
ATOM 1627 C C . GLN A 1 203 ? 33.113 13.891 -47.719 1.00 95.81 203 GLN A C 1
ATOM 1629 O O . GLN A 1 203 ? 33.437 14.556 -48.695 1.00 95.81 203 GLN A O 1
ATOM 1634 N N . LYS A 1 204 ? 33.659 12.693 -47.469 1.00 95.31 204 LYS A N 1
ATOM 1635 C CA . LYS A 1 204 ? 34.721 12.114 -48.310 1.00 95.31 204 LYS A CA 1
ATOM 1636 C C . LYS A 1 204 ? 34.313 11.972 -49.775 1.00 95.31 204 LYS A C 1
ATOM 1638 O O . LYS A 1 204 ? 35.129 12.212 -50.656 1.00 95.31 204 LYS A O 1
ATOM 1643 N N . LYS A 1 205 ? 33.070 11.559 -50.050 1.00 93.75 205 LYS A N 1
ATOM 1644 C CA . LYS A 1 205 ? 32.567 11.478 -51.430 1.00 93.75 205 LYS A CA 1
ATOM 1645 C C . LYS A 1 205 ? 32.454 12.854 -52.072 1.00 93.75 205 LYS A C 1
ATOM 1647 O O . LYS A 1 205 ? 32.779 12.978 -53.245 1.00 93.75 205 LYS A O 1
ATOM 1652 N N . LEU A 1 206 ? 31.999 13.858 -51.324 1.00 93.00 206 LEU A N 1
ATOM 1653 C CA . LEU A 1 206 ? 31.896 15.232 -51.804 1.00 93.00 206 LEU A CA 1
ATOM 1654 C C . LEU A 1 206 ? 33.278 15.813 -52.131 1.00 93.00 206 LEU A C 1
ATOM 1656 O O . LEU A 1 206 ? 33.443 16.413 -53.187 1.00 93.00 206 LEU A O 1
ATOM 1660 N N . ASP A 1 207 ? 34.272 15.558 -51.280 1.00 91.50 207 ASP A N 1
ATOM 1661 C CA . ASP A 1 207 ? 35.651 16.018 -51.476 1.00 91.50 207 ASP A CA 1
ATOM 1662 C C . ASP A 1 207 ? 36.313 15.404 -52.726 1.00 91.50 207 ASP A C 1
ATOM 1664 O O . ASP A 1 207 ? 37.201 16.016 -53.307 1.00 91.50 207 ASP A O 1
ATOM 1668 N N . GLN A 1 208 ? 35.861 14.227 -53.177 1.00 88.81 208 GLN A N 1
ATOM 1669 C CA . GLN A 1 208 ? 36.345 13.554 -54.395 1.00 88.81 208 GLN A CA 1
ATOM 1670 C C . GLN A 1 208 ? 35.674 14.053 -55.686 1.00 88.81 208 GLN A C 1
ATOM 1672 O O . GLN A 1 208 ? 36.131 13.734 -56.783 1.00 88.81 208 GLN A O 1
ATOM 1677 N N . VAL A 1 209 ? 34.578 14.815 -55.593 1.00 87.25 209 VAL A N 1
ATOM 1678 C CA . VAL A 1 209 ? 33.838 15.301 -56.774 1.00 87.25 209 VAL A CA 1
ATOM 1679 C C . VAL A 1 209 ? 34.697 16.166 -57.712 1.00 87.25 209 VAL A C 1
ATOM 1681 O O . VAL A 1 209 ? 34.600 15.952 -58.921 1.00 87.25 209 VAL A O 1
ATOM 1684 N N . PRO A 1 210 ? 35.543 17.105 -57.237 1.00 83.31 210 PRO A N 1
ATOM 1685 C CA . PRO A 1 210 ? 36.400 17.909 -58.112 1.00 83.31 210 PRO A CA 1
ATOM 1686 C C . PRO A 1 210 ? 37.393 17.065 -58.920 1.00 83.31 210 PRO A C 1
ATOM 1688 O O . PRO A 1 210 ? 37.584 17.322 -60.107 1.00 83.31 210 PRO A O 1
ATOM 1691 N N . ASP A 1 211 ? 37.964 16.026 -58.307 1.00 78.56 211 ASP A N 1
ATOM 1692 C CA . ASP A 1 211 ? 38.901 15.120 -58.975 1.00 78.56 211 ASP A CA 1
ATOM 1693 C C . ASP A 1 211 ? 38.196 14.342 -60.091 1.00 78.56 211 ASP A C 1
ATOM 1695 O O . ASP A 1 211 ? 38.692 14.278 -61.213 1.00 78.56 211 ASP A O 1
ATOM 1699 N N . ILE A 1 212 ? 36.986 13.839 -59.828 1.00 71.56 212 ILE A N 1
ATOM 1700 C CA . ILE A 1 212 ? 36.167 13.138 -60.829 1.00 71.56 212 ILE A CA 1
ATOM 1701 C C . ILE A 1 212 ? 35.773 14.083 -61.972 1.00 71.56 212 ILE A C 1
ATOM 1703 O O . ILE A 1 212 ? 35.839 13.699 -63.138 1.00 71.56 212 ILE A O 1
ATOM 1707 N N . ALA A 1 213 ? 35.393 15.322 -61.653 1.00 67.88 213 ALA A N 1
ATOM 1708 C CA . ALA A 1 213 ? 35.027 16.327 -62.648 1.00 67.88 213 ALA A CA 1
ATOM 1709 C C . ALA A 1 213 ? 36.213 16.764 -63.526 1.00 67.88 213 ALA A C 1
ATOM 1711 O O . ALA A 1 213 ? 35.995 17.200 -64.647 1.00 67.88 213 ALA A O 1
ATOM 1712 N N . SER A 1 214 ? 37.453 16.638 -63.040 1.00 74.38 214 SER A N 1
ATOM 1713 C CA . SER A 1 214 ? 38.669 16.936 -63.812 1.00 74.38 214 SER A CA 1
ATOM 1714 C C . SER A 1 214 ? 39.109 15.810 -64.760 1.00 74.38 214 SER A C 1
ATOM 1716 O O . SER A 1 214 ? 39.958 16.034 -65.622 1.00 74.38 214 SER A O 1
ATOM 1718 N N . MET A 1 215 ? 38.548 14.604 -64.604 1.00 69.31 215 MET A N 1
ATOM 1719 C CA . MET A 1 215 ? 38.834 13.433 -65.446 1.00 69.31 215 MET A CA 1
ATOM 1720 C C . MET A 1 215 ? 37.796 13.212 -66.560 1.00 69.31 215 MET A C 1
ATOM 1722 O O . MET A 1 215 ? 37.979 12.305 -67.376 1.00 69.31 215 MET A O 1
ATOM 1726 N N . LEU A 1 216 ? 36.717 14.001 -66.575 1.00 56.91 216 LEU A N 1
ATOM 1727 C CA . LEU A 1 216 ? 35.662 14.020 -67.596 1.00 56.91 216 LEU A CA 1
ATOM 1728 C C . LEU A 1 216 ? 35.862 15.200 -68.551 1.00 56.91 216 LEU A C 1
ATOM 1730 O O . LEU A 1 216 ? 35.599 15.003 -69.758 1.00 56.91 216 LEU A O 1
#

Sequence (216 aa):
MEEDQKKMAAKNQEEKAKPKKRSSKFIESTSAAKRTREDGGNPLQLQLRSLEVSQGSLEGLLRARNPEEDHRVGKTRSEHSGQPPAEDRYSYGKIEKSIADHHKFVKQSVAPTNLVIKPEHVDELLKQVMTSSTEMQSSLEEQMDNVRNRILMKMDEIFKELDQCRTEVERASNDAVMHEVREVSTRLAAFRTEFTQRFEALQKKLDQVPDIASML

Foldseek 3Di:
DDDDDDDDDDDDDDDDDDDDDDDDDDDDDDDDDDDDDDDPDDPVVVVVVVVVVVVVVVVVPPPPDDDDDDDDDDDDDDDDDDDDDDDDDDCVVVVVVVVVVVVVVCVVPDDPDPPPPDPVCPVVVVVVVVVVVVVVVVVVVVVVVVVVVVVVVVVVVVVVVVVVVVVVVVVVVVVVVVVVVVVVVVVVVVVVVVVVVVVVVVVVVVVCVVVVVVVD

Organism: Haemonchus contortus (NCBI:txid6289)

Secondary structure (DSSP, 8-state):
------------------PPP---------------------THHHHHHHHHHHHHHHTTTTS-------------------PPP---S-THHHHHHHHHHHHHHHHHH---------GGGHHHHHHHHHHHHHHHHHHHHHHHHHHHHHHHHHHHHHHHHHHHHHHHHHHHHHHHHHHHHHHHHHHHHHHHHHHHHHHHHHHHHHHTHHHHHH--

Radius of gyration: 44.45 Å; chains: 1; bounding box: 112×82×124 Å